Protein AF-A0A3N4IZ70-F1 (afdb_monomer)

Mean predicted aligned error: 10.13 Å

Solvent-accessible surface area (backbone atoms only — not comparable to full-atom values): 11017 Å² total; per-residue (Å²): 136,87,83,83,81,84,84,80,83,83,78,79,83,77,82,77,72,85,76,74,78,74,84,82,64,83,78,60,58,66,53,45,65,66,62,69,42,68,91,55,67,80,41,73,59,83,49,74,64,63,52,50,54,52,52,50,52,47,48,53,40,41,72,69,67,43,83,81,47,58,58,55,48,38,31,31,74,40,45,74,73,51,46,59,55,50,50,58,48,31,76,73,75,42,75,68,51,32,46,37,37,35,56,90,70,17,28,36,40,38,37,57,59,77,58,68,66,52,56,50,54,40,48,54,53,50,47,55,52,47,55,53,34,36,78,70,75,36,48,89,42,46,41,83,52,42,57,53,72,42,71,58,97,55,36,36,41,34,44,65,17,28,34,29,47,37,76,94,40,72,51,89,75,49,76,56,80,42,77,44,76,79,82,134

Foldseek 3Di:
DDDDDDDDDDDDDDDDDDDPPDDDDDPPVVCCVVPVQPLADEAEDDDPVVVVVVLVVLLVCVVVVVPSSFQKHKYFPQAPVNVVVNVVCCVVPNVQWWWKAFHVRSMIIIGHQNPDVQLCVQVVVVVVVLVVCVVVVCNVQKDKPAQDWADDPGMITTARTFIAGCPVQVDPRGDGPDGDHDGD

Organism: NCBI:txid1336337

Secondary structure (DSSP, 8-state):
-PPPPPP----PPPPPPPPPPP--SS--HHHHHHHTTTTPPEEE---HHHHHHHHHHHHHHHHTT-TTS-SEEEEES--HHHHHHHHHHHHHH-TT-EEEEETTTTEEEEE---HHHHHHHHHHHHHHHHHHHHHTT-TTTEEE-TT-EEE-SSEEEE-SEEEEETTT--STTSPPSEEE----

pLDDT: mean 83.28, std 17.58, range [37.69, 97.38]

Structure (mmCIF, N/CA/C/O backbone):
data_AF-A0A3N4IZ70-F1
#
_entry.id   AF-A0A3N4IZ70-F1
#
loop_
_atom_site.group_PDB
_atom_site.id
_atom_site.type_symbol
_atom_site.label_atom_id
_atom_site.label_alt_id
_atom_site.label_comp_id
_atom_site.label_asym_id
_atom_site.label_entity_id
_atom_site.label_seq_id
_atom_site.pdbx_PDB_ins_code
_atom_site.Cartn_x
_atom_site.Cartn_y
_atom_site.Cartn_z
_atom_site.occupancy
_atom_site.B_iso_or_equiv
_atom_site.auth_seq_id
_atom_site.auth_comp_id
_atom_site.auth_asym_id
_atom_site.auth_atom_id
_atom_site.pdbx_PDB_model_num
ATOM 1 N N . MET A 1 1 ? 42.528 -69.454 -5.966 1.00 42.56 1 MET A N 1
ATOM 2 C CA . MET A 1 1 ? 42.438 -68.055 -5.501 1.00 42.56 1 MET A CA 1
ATOM 3 C C . MET A 1 1 ? 40.968 -67.701 -5.404 1.00 42.56 1 MET A C 1
ATOM 5 O O . MET A 1 1 ? 40.277 -67.798 -6.408 1.00 42.56 1 MET A O 1
ATOM 9 N N . ALA A 1 2 ? 40.489 -67.458 -4.185 1.00 37.69 2 ALA A N 1
ATOM 10 C CA . ALA A 1 2 ? 39.080 -67.251 -3.867 1.00 37.69 2 ALA A CA 1
ATOM 11 C C . ALA A 1 2 ? 38.631 -65.828 -4.236 1.00 37.69 2 ALA A C 1
ATOM 13 O O . ALA A 1 2 ? 39.368 -64.873 -3.997 1.00 37.69 2 ALA A O 1
ATOM 14 N N . ALA A 1 3 ? 37.434 -65.703 -4.812 1.00 37.72 3 ALA A N 1
ATOM 15 C CA . ALA A 1 3 ? 36.777 -64.426 -5.061 1.00 37.72 3 ALA A CA 1
ATOM 16 C C . ALA A 1 3 ? 36.072 -63.957 -3.778 1.00 37.72 3 ALA A C 1
ATOM 18 O O . ALA A 1 3 ? 35.297 -64.707 -3.185 1.00 37.72 3 ALA A O 1
ATOM 19 N N . LEU A 1 4 ? 36.373 -62.732 -3.345 1.00 38.47 4 LEU A N 1
ATOM 20 C CA . LEU A 1 4 ? 35.722 -62.066 -2.218 1.00 38.47 4 LEU A CA 1
ATOM 21 C C . LEU A 1 4 ? 34.360 -61.514 -2.658 1.00 38.47 4 LEU A C 1
ATOM 23 O O . LEU A 1 4 ? 34.261 -60.807 -3.659 1.00 38.47 4 LEU A O 1
ATOM 27 N N . SER A 1 5 ? 33.327 -61.864 -1.893 1.00 40.06 5 SER A N 1
ATOM 28 C CA . SER A 1 5 ? 31.949 -61.391 -2.029 1.00 40.06 5 SER A CA 1
ATOM 29 C C . SER A 1 5 ? 31.822 -59.999 -1.402 1.00 40.06 5 SER A C 1
ATOM 31 O O . SER A 1 5 ? 32.308 -59.788 -0.294 1.00 40.06 5 SER A O 1
ATOM 33 N N . ALA A 1 6 ? 31.187 -59.052 -2.095 1.00 43.41 6 ALA A N 1
ATOM 34 C CA . ALA A 1 6 ? 30.910 -57.721 -1.561 1.00 43.41 6 ALA A CA 1
ATOM 35 C C . ALA A 1 6 ? 29.683 -57.769 -0.633 1.00 43.41 6 ALA A C 1
ATOM 37 O O . ALA A 1 6 ? 28.606 -58.190 -1.055 1.00 43.41 6 ALA A O 1
ATOM 38 N N . GLU A 1 7 ? 29.855 -57.354 0.623 1.00 44.62 7 GLU A N 1
ATOM 39 C CA . GLU A 1 7 ? 28.763 -57.120 1.570 1.00 44.62 7 GLU A CA 1
ATOM 40 C C . GLU A 1 7 ? 27.924 -55.914 1.131 1.00 44.62 7 GLU A C 1
ATOM 42 O O . GLU A 1 7 ? 28.440 -54.830 0.854 1.00 44.62 7 GLU A O 1
ATOM 47 N N . GLN A 1 8 ? 26.611 -56.113 1.085 1.00 40.75 8 GLN A N 1
ATOM 48 C CA . GLN A 1 8 ? 25.623 -55.082 0.812 1.00 40.75 8 GLN A CA 1
ATOM 49 C C . GLN A 1 8 ? 25.197 -54.474 2.155 1.00 40.75 8 GLN A C 1
ATOM 51 O O . GLN A 1 8 ? 24.534 -55.134 2.951 1.00 40.75 8 GLN A O 1
ATOM 56 N N . MET A 1 9 ? 25.627 -53.239 2.433 1.00 37.81 9 MET A N 1
ATOM 57 C CA . MET A 1 9 ? 25.189 -52.492 3.615 1.00 37.81 9 MET A CA 1
ATOM 58 C C . MET A 1 9 ? 23.720 -52.088 3.468 1.00 37.81 9 MET A C 1
ATOM 60 O O . MET A 1 9 ? 23.356 -51.340 2.560 1.00 37.81 9 MET A O 1
ATOM 64 N N . ASP A 1 10 ? 22.897 -52.589 4.383 1.00 40.19 10 ASP A N 1
ATOM 65 C CA . ASP A 1 10 ? 21.490 -52.242 4.544 1.00 40.19 10 ASP A CA 1
ATOM 66 C C . ASP A 1 10 ? 21.379 -50.873 5.237 1.00 40.19 10 ASP A C 1
ATOM 68 O O . ASP A 1 10 ? 21.713 -50.718 6.414 1.00 40.19 10 ASP A O 1
ATOM 72 N N . VAL A 1 11 ? 20.982 -49.844 4.485 1.00 41.97 11 VAL A N 1
ATOM 73 C CA . VAL A 1 11 ? 20.771 -48.489 5.009 1.00 41.97 11 VAL A CA 1
ATOM 74 C C . VAL A 1 11 ? 19.303 -48.364 5.400 1.00 41.97 11 VAL A C 1
ATOM 76 O O . VAL A 1 11 ? 18.432 -48.172 4.554 1.00 41.97 11 VAL A O 1
ATOM 79 N N . SER A 1 12 ? 19.031 -48.465 6.700 1.00 48.75 12 SER A N 1
ATOM 80 C CA . SER A 1 12 ? 17.703 -48.201 7.259 1.00 48.75 12 SER A CA 1
ATOM 81 C C . SER A 1 12 ? 17.284 -46.742 7.002 1.00 48.75 12 SER A C 1
ATOM 83 O O . SER A 1 12 ? 18.082 -45.835 7.252 1.00 48.75 12 SER A O 1
ATOM 85 N N . PRO A 1 13 ? 16.052 -46.472 6.531 1.00 40.50 13 PRO A N 1
ATOM 86 C CA . PRO A 1 13 ? 15.603 -45.111 6.272 1.00 40.50 13 PRO A CA 1
ATOM 87 C C . PRO A 1 13 ? 15.335 -44.356 7.582 1.00 40.50 13 PRO A C 1
ATOM 89 O O . PRO A 1 13 ? 14.563 -44.791 8.435 1.00 40.50 13 PRO A O 1
ATOM 92 N N . THR A 1 14 ? 15.974 -43.195 7.714 1.00 49.84 14 THR A N 1
ATOM 93 C CA . THR A 1 14 ? 15.735 -42.200 8.766 1.00 49.84 14 THR A CA 1
ATOM 94 C C . THR A 1 14 ? 14.255 -41.783 8.790 1.00 49.84 14 THR A C 1
ATOM 96 O O . THR A 1 14 ? 13.703 -41.505 7.722 1.00 49.84 14 THR A O 1
ATOM 99 N N . PRO A 1 15 ? 13.599 -41.677 9.964 1.00 38.00 15 PRO A N 1
ATOM 100 C CA . PRO A 1 15 ? 12.221 -41.203 10.047 1.00 38.00 15 PRO A CA 1
ATOM 101 C C . PRO A 1 15 ? 12.114 -39.773 9.513 1.00 38.00 15 PRO A C 1
ATOM 103 O O . PRO A 1 15 ? 12.812 -38.872 9.982 1.00 38.00 15 PRO A O 1
ATOM 106 N N . CYS A 1 16 ? 11.244 -39.573 8.523 1.00 38.88 16 CYS A N 1
ATOM 107 C CA . CYS A 1 16 ? 10.908 -38.250 8.014 1.00 38.88 16 CYS A CA 1
ATOM 108 C C . CYS A 1 16 ? 10.282 -37.424 9.149 1.00 38.88 16 CYS A C 1
ATOM 110 O O . CYS A 1 16 ? 9.395 -37.903 9.857 1.00 38.88 16 CYS A O 1
ATOM 112 N N . ALA A 1 17 ? 10.773 -36.199 9.337 1.00 51.19 17 ALA A N 1
ATOM 113 C CA . ALA A 1 17 ? 10.182 -35.219 10.243 1.00 51.19 17 ALA A CA 1
ATOM 114 C C . ALA A 1 17 ? 8.687 -35.011 9.911 1.00 51.19 17 ALA A C 1
ATOM 116 O O . ALA A 1 17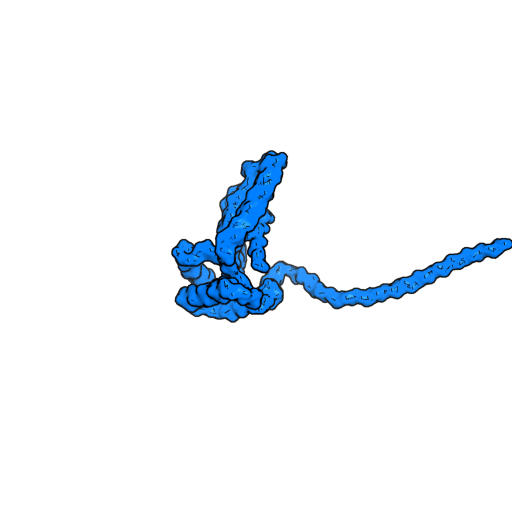 ? 8.299 -35.216 8.759 1.00 51.19 17 ALA A O 1
ATOM 117 N N . PRO A 1 18 ? 7.842 -34.610 10.881 1.00 44.34 18 PRO A N 1
ATOM 118 C CA . PRO A 1 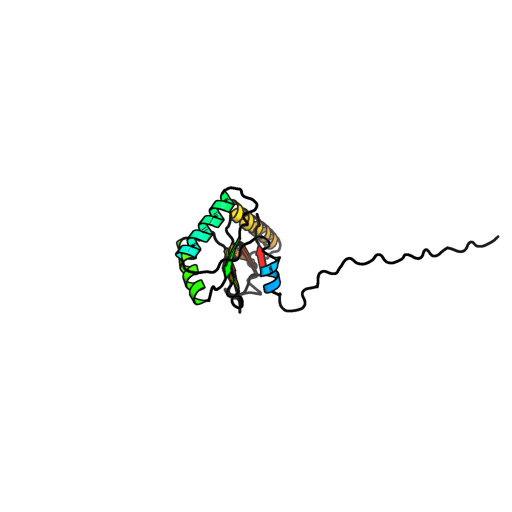18 ? 6.420 -34.416 10.631 1.00 44.34 18 PRO A CA 1
ATOM 119 C C . PRO A 1 18 ? 6.221 -33.391 9.513 1.00 44.34 18 PRO A C 1
ATOM 121 O O . PRO A 1 18 ? 6.643 -32.238 9.624 1.00 44.34 18 PRO A O 1
ATOM 124 N N . GLU A 1 19 ? 5.596 -33.843 8.427 1.00 51.34 19 GLU A N 1
ATOM 125 C CA . GLU A 1 19 ? 5.217 -33.002 7.302 1.00 51.34 19 GLU A CA 1
ATOM 126 C C . GLU A 1 19 ? 4.298 -31.895 7.815 1.00 51.34 19 GLU A C 1
ATOM 128 O O . GLU A 1 19 ? 3.202 -32.139 8.324 1.00 51.34 19 GLU A O 1
ATOM 133 N N . THR A 1 20 ? 4.757 -30.652 7.694 1.00 51.22 20 THR A N 1
ATOM 134 C CA . THR A 1 20 ? 3.868 -29.500 7.792 1.00 51.22 20 THR A CA 1
ATOM 135 C C . THR A 1 20 ? 2.812 -29.681 6.701 1.00 51.22 20 THR A C 1
ATOM 137 O O . THR A 1 20 ? 3.201 -29.869 5.544 1.00 51.22 20 THR A O 1
ATOM 140 N N . PRO A 1 21 ? 1.505 -29.691 7.021 1.00 49.94 21 PRO A N 1
ATOM 141 C CA . PRO A 1 21 ? 0.486 -29.992 6.031 1.00 49.94 21 PRO A CA 1
ATOM 142 C C . PRO A 1 21 ? 0.595 -28.997 4.877 1.00 49.94 21 PRO A C 1
ATOM 144 O O . PRO A 1 21 ? 0.457 -27.786 5.057 1.00 49.94 21 PRO A O 1
ATOM 147 N N . LEU A 1 22 ? 0.891 -29.526 3.690 1.00 48.53 22 LEU A N 1
ATOM 148 C CA . LEU A 1 22 ? 0.898 -28.768 2.449 1.00 48.53 22 LEU A CA 1
ATOM 149 C C . LEU A 1 22 ? -0.489 -28.131 2.278 1.00 48.53 22 LEU A C 1
ATOM 151 O O . LEU A 1 22 ? -1.478 -28.868 2.261 1.00 48.53 22 LEU A O 1
ATOM 155 N N . PRO A 1 23 ? -0.595 -26.795 2.158 1.00 45.34 23 PRO A N 1
ATOM 156 C CA . PRO A 1 23 ? -1.884 -26.130 2.041 1.00 45.34 23 PRO A CA 1
ATOM 157 C C . PRO A 1 23 ? -2.587 -26.603 0.764 1.00 45.34 23 PRO A C 1
ATOM 159 O O . PRO A 1 23 ? -2.199 -26.264 -0.355 1.00 45.34 23 PRO A O 1
ATOM 162 N N . SER A 1 24 ? -3.612 -27.433 0.941 1.00 47.16 24 SER A N 1
ATOM 163 C CA . SER A 1 24 ? -4.428 -27.988 -0.130 1.00 47.16 24 SER A CA 1
ATOM 164 C C . SER A 1 24 ? -5.644 -27.091 -0.370 1.00 47.16 24 SER A C 1
ATOM 166 O O . SER A 1 24 ? -6.545 -27.041 0.463 1.00 47.16 24 SER A O 1
ATOM 168 N N . GLY A 1 25 ? -5.700 -26.412 -1.517 1.00 45.28 25 GLY A N 1
ATOM 169 C CA . GLY A 1 25 ? -6.861 -25.608 -1.929 1.00 45.28 25 GLY A CA 1
ATOM 170 C C . GLY A 1 25 ? -6.645 -24.094 -1.836 1.00 45.28 25 GLY A C 1
ATOM 171 O O . GLY A 1 25 ? -5.582 -23.660 -1.398 1.00 45.28 25 GLY A O 1
ATOM 172 N N . PRO A 1 26 ? -7.592 -23.282 -2.351 1.00 48.84 26 PRO A N 1
ATOM 173 C CA . PRO A 1 26 ? -7.382 -21.870 -2.672 1.00 48.84 26 PRO A CA 1
ATOM 174 C C . PRO A 1 26 ? -6.824 -21.142 -1.455 1.00 48.84 26 PRO A C 1
ATOM 176 O O . PRO A 1 26 ? -7.508 -21.108 -0.444 1.00 48.84 26 PRO A O 1
ATOM 179 N N . ARG A 1 27 ? -5.579 -20.640 -1.578 1.00 59.47 27 ARG A N 1
ATOM 180 C CA . ARG A 1 27 ? -4.813 -19.857 -0.586 1.00 59.47 27 ARG A CA 1
ATOM 181 C C . ARG A 1 27 ? -5.597 -19.669 0.710 1.00 59.47 27 ARG A C 1
ATOM 183 O O . ARG A 1 27 ? -6.377 -18.727 0.783 1.00 59.47 27 ARG A O 1
ATOM 190 N N . ASP A 1 28 ? -5.418 -20.572 1.671 1.00 70.31 28 ASP A N 1
ATOM 191 C CA . ASP A 1 28 ? -6.118 -20.508 2.952 1.00 70.31 28 ASP A CA 1
ATOM 192 C C . ASP A 1 28 ? -5.765 -19.182 3.646 1.00 70.31 28 ASP A C 1
ATOM 194 O O . ASP A 1 28 ? -4.719 -19.034 4.280 1.00 70.31 28 ASP A O 1
ATOM 198 N N . MET A 1 29 ? -6.601 -18.164 3.438 1.00 75.25 29 MET A N 1
ATOM 199 C CA . MET A 1 29 ? -6.359 -16.829 3.969 1.00 75.25 29 MET A CA 1
ATOM 200 C C . MET A 1 29 ? -6.490 -16.825 5.483 1.00 75.25 29 MET A C 1
ATOM 202 O O . MET A 1 29 ? -5.777 -16.077 6.152 1.00 75.25 29 MET A O 1
ATOM 206 N N . HIS A 1 30 ? -7.296 -17.736 6.023 1.00 71.38 30 HIS A N 1
ATOM 207 C CA . HIS A 1 30 ? -7.396 -17.961 7.449 1.00 71.38 30 HIS A CA 1
ATOM 208 C C . HIS A 1 30 ? -6.056 -18.438 8.027 1.00 71.38 30 HIS A C 1
ATOM 210 O O . HIS A 1 30 ? -5.643 -17.938 9.074 1.00 71.38 30 HIS A O 1
ATOM 216 N N . TYR A 1 31 ? -5.314 -19.310 7.332 1.00 77.06 31 TYR A N 1
ATOM 217 C CA . TYR A 1 31 ? -3.949 -19.682 7.733 1.00 77.06 31 TYR A CA 1
ATOM 218 C C . TYR A 1 31 ? -3.010 -18.468 7.795 1.00 77.06 31 TYR A C 1
ATOM 220 O O . TYR A 1 31 ? -2.338 -18.258 8.802 1.00 77.06 31 TYR A O 1
ATOM 228 N N . PHE A 1 32 ? -2.986 -17.620 6.763 1.00 74.88 32 PHE A N 1
ATOM 229 C CA . PHE A 1 32 ? -2.122 -16.429 6.757 1.00 74.88 32 PHE A CA 1
ATOM 230 C C . PHE A 1 32 ? -2.497 -15.412 7.835 1.00 74.88 32 PHE A C 1
ATOM 232 O O . PHE A 1 32 ? -1.614 -14.792 8.421 1.00 74.88 32 PHE A O 1
ATOM 239 N N . LEU A 1 33 ? -3.787 -15.244 8.109 1.00 79.69 33 LEU A N 1
ATOM 240 C CA . LEU A 1 33 ? -4.259 -14.363 9.170 1.00 79.69 33 LEU A CA 1
ATOM 241 C C . LEU A 1 33 ? -3.904 -14.908 10.562 1.00 79.69 33 LEU A C 1
ATOM 243 O O . LEU A 1 33 ? -3.532 -14.137 11.444 1.00 79.69 33 LEU A O 1
ATOM 247 N N . SER A 1 34 ? -3.963 -16.224 10.757 1.00 72.94 34 SER A N 1
ATOM 248 C CA . SER A 1 34 ? -3.679 -16.855 12.053 1.00 72.94 34 SER A CA 1
ATOM 249 C C . SER A 1 34 ? -2.188 -17.078 12.330 1.00 72.94 34 SER A C 1
ATOM 251 O O . SER A 1 34 ? -1.769 -16.920 13.471 1.00 72.94 34 SER A O 1
ATOM 253 N N . HIS A 1 35 ? -1.387 -17.407 11.313 1.00 71.50 35 HIS A N 1
ATOM 254 C CA . HIS A 1 35 ? 0.022 -17.798 11.472 1.00 71.50 35 HIS A CA 1
ATOM 255 C C . HIS A 1 35 ? 1.005 -16.851 10.766 1.00 71.50 35 HIS A C 1
ATOM 257 O O . HIS A 1 35 ? 2.167 -16.770 11.142 1.00 71.50 35 HIS A O 1
ATOM 263 N N . GLY A 1 36 ? 0.569 -16.117 9.737 1.00 72.12 36 GLY A N 1
ATOM 264 C CA . GLY A 1 36 ? 1.433 -15.210 8.965 1.00 72.12 36 GLY A CA 1
ATOM 265 C C . GLY A 1 36 ? 1.639 -13.830 9.599 1.00 72.12 36 GLY A C 1
ATOM 266 O O . GLY A 1 36 ? 2.461 -13.056 9.114 1.00 72.12 36 GLY A O 1
ATOM 267 N N . LEU A 1 37 ? 0.894 -13.521 10.662 1.00 76.06 37 LEU A N 1
ATOM 268 C CA . LEU A 1 37 ? 0.968 -12.280 11.441 1.00 76.06 37 LEU A CA 1
ATOM 269 C C . LEU A 1 37 ? 1.158 -12.598 12.933 1.00 76.06 37 LEU A C 1
ATOM 271 O O . LEU A 1 37 ? 0.523 -11.994 13.797 1.00 76.06 37 LEU A O 1
ATOM 275 N N . GLU A 1 38 ? 1.991 -13.596 13.231 1.00 68.44 38 GLU A N 1
ATOM 276 C CA . GLU A 1 38 ? 2.261 -14.028 14.601 1.00 68.44 38 GLU A CA 1
ATOM 277 C C . GLU A 1 38 ? 2.748 -12.851 15.466 1.00 68.44 38 GLU A C 1
ATOM 279 O O . GLU A 1 38 ? 3.578 -12.044 15.047 1.00 68.44 38 GLU A O 1
ATOM 284 N N . GLY A 1 39 ? 2.167 -12.709 16.659 1.00 72.75 39 GLY A N 1
ATOM 285 C CA . GLY A 1 39 ? 2.439 -11.591 17.569 1.00 72.75 39 GLY A CA 1
ATOM 286 C C . GLY A 1 39 ? 1.664 -10.297 17.281 1.00 72.75 39 GLY A C 1
ATOM 287 O O . GLY A 1 39 ? 1.688 -9.394 18.116 1.00 72.75 39 GLY A O 1
ATOM 288 N N . VAL A 1 40 ? 0.926 -10.194 16.168 1.00 79.94 40 VAL A N 1
ATOM 289 C CA . VAL A 1 40 ? 0.111 -9.006 15.863 1.00 79.94 40 VAL A CA 1
ATOM 290 C C . VAL A 1 40 ? -1.310 -9.172 16.404 1.00 79.94 40 VAL A C 1
ATOM 292 O O . VAL A 1 40 ? -2.054 -10.073 16.016 1.00 79.94 40 VAL A O 1
ATOM 295 N N . GLY A 1 41 ? -1.713 -8.272 17.302 1.00 82.62 41 GLY A N 1
ATOM 296 C CA . GLY A 1 41 ? -3.059 -8.264 17.870 1.00 82.62 41 GLY A CA 1
ATOM 297 C C . GLY A 1 41 ? -4.141 -7.900 16.846 1.00 82.62 41 GLY A C 1
ATOM 298 O O . GLY A 1 41 ? -4.001 -6.948 16.078 1.00 82.62 41 GLY A O 1
ATOM 299 N N . TYR A 1 42 ? -5.262 -8.625 16.882 1.00 89.25 42 TYR A N 1
ATOM 300 C CA . TYR A 1 42 ? -6.464 -8.293 16.115 1.00 89.25 42 TYR A CA 1
ATOM 301 C C . TYR A 1 42 ? -7.353 -7.349 16.912 1.00 89.25 42 TYR A C 1
ATOM 303 O O . TYR A 1 42 ? -7.860 -7.698 17.980 1.00 89.25 42 TYR A O 1
ATOM 311 N N . GLN A 1 43 ? -7.622 -6.175 16.355 1.00 93.00 43 GLN A N 1
ATOM 312 C CA . GLN A 1 43 ? -8.516 -5.194 16.960 1.00 93.00 43 GLN A CA 1
ATOM 313 C C . GLN A 1 43 ? -9.794 -5.031 16.141 1.00 93.00 43 GLN A C 1
ATOM 315 O O . GLN A 1 43 ? -9.803 -5.124 14.918 1.00 93.00 43 GLN A O 1
ATOM 320 N N . LYS A 1 44 ? -10.925 -4.812 16.811 1.00 94.88 44 LYS A N 1
ATOM 321 C CA . LYS A 1 44 ? -12.200 -4.566 16.124 1.00 94.88 44 LYS A CA 1
ATOM 322 C C . LYS A 1 44 ? -12.262 -3.112 15.680 1.00 94.88 44 LYS A C 1
ATOM 324 O O . LYS A 1 44 ? -12.108 -2.218 16.515 1.00 94.88 44 LYS A O 1
ATOM 329 N N . TYR A 1 45 ? -12.559 -2.863 14.407 1.00 96.06 45 TYR A N 1
ATOM 330 C CA . TYR A 1 45 ? -12.856 -1.508 13.951 1.00 96.06 45 TYR A CA 1
ATOM 331 C C . TYR A 1 45 ? -14.159 -1.009 14.591 1.00 96.06 45 TYR A C 1
ATOM 333 O O . TYR A 1 45 ? -15.221 -1.616 14.417 1.00 96.06 45 TYR A O 1
ATOM 341 N N . ARG A 1 46 ? -14.083 0.115 15.312 1.00 94.50 46 ARG A N 1
ATOM 342 C CA . ARG A 1 46 ? -15.246 0.773 15.930 1.00 94.50 46 ARG A CA 1
ATOM 343 C C . ARG A 1 46 ? -15.638 2.016 15.146 1.00 94.50 46 ARG A C 1
ATOM 345 O O . ARG A 1 46 ? -16.732 2.084 14.593 1.00 94.50 46 ARG A O 1
ATOM 352 N N . ASP A 1 47 ? -14.717 2.966 15.065 1.00 94.69 47 ASP A N 1
ATOM 353 C CA . ASP A 1 47 ? -14.909 4.243 14.397 1.00 94.69 47 ASP A CA 1
ATOM 354 C C . ASP A 1 47 ? -13.576 4.811 13.893 1.00 94.69 47 ASP A C 1
ATOM 356 O O . ASP A 1 47 ? -12.493 4.266 14.106 1.00 94.69 47 ASP A O 1
ATOM 360 N N . THR A 1 48 ? -13.661 5.938 13.201 1.00 93.44 48 THR A N 1
ATOM 361 C CA . THR A 1 48 ? -12.519 6.601 12.575 1.00 93.44 48 THR A CA 1
ATOM 362 C C . THR A 1 48 ? -11.520 7.168 13.580 1.00 93.44 48 THR A C 1
ATOM 364 O O . THR A 1 48 ? -10.324 7.222 13.288 1.00 93.44 48 THR A O 1
ATOM 367 N N . ARG A 1 49 ? -11.990 7.578 14.765 1.00 93.56 49 ARG A N 1
ATOM 368 C CA . ARG A 1 49 ? -11.141 8.121 15.830 1.00 93.56 49 ARG A CA 1
ATOM 369 C C . ARG A 1 49 ? -10.296 7.007 16.435 1.00 93.56 49 ARG A C 1
ATOM 371 O O . ARG A 1 49 ? -9.079 7.117 16.433 1.00 93.56 49 ARG A O 1
ATOM 378 N N . SER A 1 50 ? -10.936 5.926 16.872 1.00 93.88 50 SER A N 1
ATOM 379 C CA . SER A 1 50 ? -10.269 4.736 17.409 1.00 93.88 50 SER A CA 1
ATOM 380 C C . SER A 1 50 ? -9.320 4.098 16.398 1.00 93.88 50 SER A C 1
ATOM 382 O O . SER A 1 50 ? -8.214 3.725 16.771 1.00 93.88 50 SER A O 1
ATOM 384 N N . PHE A 1 51 ? -9.702 4.044 15.118 1.00 94.88 51 PHE A N 1
ATOM 385 C CA . PHE A 1 51 ? -8.804 3.613 14.048 1.00 94.88 51 PHE A CA 1
ATOM 386 C C . PHE A 1 51 ? -7.535 4.471 13.990 1.00 94.88 51 PHE A C 1
ATOM 388 O O . PHE A 1 51 ? -6.434 3.933 14.017 1.00 94.88 51 PHE A O 1
ATOM 395 N N . THR A 1 52 ? -7.687 5.797 13.946 1.00 93.88 52 THR A N 1
ATOM 396 C CA . THR A 1 52 ? -6.548 6.721 13.833 1.00 93.88 52 THR A CA 1
ATOM 397 C C . THR A 1 52 ? -5.637 6.624 15.054 1.00 93.88 52 THR A C 1
ATOM 399 O O . THR A 1 52 ? -4.438 6.436 14.891 1.00 93.88 52 THR A O 1
ATOM 402 N N . SER A 1 53 ? -6.206 6.643 16.263 1.00 93.31 53 SER A N 1
ATOM 403 C CA . SER A 1 53 ? -5.431 6.529 17.503 1.00 93.31 53 SER A CA 1
ATOM 404 C C . SER A 1 53 ? -4.683 5.202 17.617 1.00 93.31 53 SER A C 1
ATOM 406 O O . SER A 1 53 ? -3.569 5.177 18.123 1.00 93.31 53 SER A O 1
ATOM 408 N N . ALA A 1 54 ? -5.259 4.098 17.132 1.00 93.50 54 ALA A N 1
ATOM 409 C CA . ALA A 1 54 ? -4.570 2.812 17.158 1.00 93.50 54 ALA A CA 1
ATOM 410 C C . ALA A 1 54 ? -3.410 2.751 16.151 1.00 93.50 54 ALA A C 1
ATOM 412 O O . ALA A 1 54 ? -2.372 2.173 16.451 1.00 93.50 54 ALA A O 1
ATOM 413 N N . ILE A 1 55 ? -3.560 3.377 14.978 1.00 93.06 55 ILE A N 1
ATOM 414 C CA . ILE A 1 55 ? -2.454 3.531 14.024 1.00 93.06 55 ILE A CA 1
ATOM 415 C C . ILE A 1 55 ? -1.338 4.401 14.607 1.00 93.06 55 ILE A C 1
ATOM 417 O O . ILE A 1 55 ? -0.175 4.035 14.482 1.00 93.06 55 ILE A O 1
ATOM 421 N N . GLU A 1 56 ? -1.681 5.531 15.226 1.00 91.88 56 GLU A N 1
ATOM 422 C CA . GLU A 1 56 ? -0.712 6.432 15.864 1.00 91.88 56 GLU A CA 1
ATOM 423 C C . GLU A 1 56 ? 0.039 5.712 16.988 1.00 91.88 56 GLU A C 1
ATOM 425 O O . GLU A 1 56 ? 1.262 5.705 16.980 1.00 91.88 56 GLU A O 1
ATOM 430 N N . SER A 1 57 ? -0.671 4.993 17.863 1.00 91.12 57 SER A N 1
ATOM 431 C CA . SER A 1 57 ? -0.053 4.191 18.927 1.00 91.12 57 SER A CA 1
ATOM 432 C C . SER A 1 57 ? 0.904 3.131 18.376 1.00 91.12 57 SER A C 1
ATOM 434 O O . SER A 1 57 ? 2.023 3.005 18.864 1.00 91.12 57 SER A O 1
ATOM 436 N N . GLN A 1 58 ? 0.496 2.387 17.341 1.00 90.56 58 GLN A N 1
ATOM 437 C CA . GLN A 1 58 ? 1.357 1.376 16.721 1.00 90.56 58 GLN A CA 1
ATOM 438 C C . GLN A 1 58 ? 2.587 2.016 16.060 1.00 90.56 58 GLN A C 1
ATOM 440 O O . GLN A 1 58 ? 3.680 1.457 16.108 1.00 90.56 58 GLN A O 1
ATOM 445 N N . ALA A 1 59 ? 2.421 3.185 15.437 1.00 88.69 59 ALA A N 1
ATOM 446 C CA . ALA A 1 59 ? 3.521 3.924 14.835 1.00 88.69 59 ALA A CA 1
ATOM 447 C C . ALA A 1 59 ? 4.499 4.435 15.903 1.00 88.69 59 ALA A C 1
ATOM 449 O O . ALA A 1 59 ? 5.702 4.246 15.753 1.00 88.69 59 ALA A O 1
ATOM 450 N N . ASP A 1 60 ? 4.001 5.018 16.993 1.00 89.56 60 ASP A N 1
ATOM 451 C CA . ASP A 1 60 ? 4.820 5.509 18.104 1.00 89.56 60 ASP A CA 1
ATOM 452 C C . ASP A 1 60 ? 5.632 4.375 18.743 1.00 89.56 60 ASP A C 1
ATOM 454 O O . ASP A 1 60 ? 6.835 4.520 18.971 1.00 89.56 60 ASP A O 1
ATOM 458 N N . GLU A 1 61 ? 5.012 3.212 18.961 1.00 88.50 61 GLU A N 1
ATOM 459 C CA . GLU A 1 61 ? 5.714 2.021 19.437 1.00 88.50 61 GLU A CA 1
ATOM 460 C C . GLU A 1 61 ? 6.808 1.569 18.462 1.00 88.50 61 GLU A C 1
ATOM 462 O O . GLU A 1 61 ? 7.945 1.335 18.882 1.00 88.50 61 GLU A O 1
ATOM 467 N N . LEU A 1 62 ? 6.500 1.511 17.163 1.00 85.75 62 LEU A N 1
ATOM 468 C CA . LEU A 1 62 ? 7.463 1.152 16.122 1.00 85.75 62 LEU A CA 1
ATOM 469 C C . LEU A 1 62 ? 8.666 2.109 16.108 1.00 85.75 62 LEU A C 1
ATOM 471 O O . LEU A 1 62 ? 9.815 1.678 16.012 1.00 85.75 62 LEU A O 1
ATOM 475 N N . PHE A 1 63 ? 8.414 3.414 16.238 1.00 84.25 63 PHE A N 1
ATOM 476 C CA . PHE A 1 63 ? 9.452 4.448 16.238 1.00 84.25 63 PHE A CA 1
ATOM 477 C C . PHE A 1 63 ? 10.223 4.546 17.559 1.00 84.25 63 PHE A C 1
ATOM 479 O O . PHE A 1 63 ? 11.343 5.057 17.567 1.00 84.25 63 PHE A O 1
ATOM 486 N N . SER A 1 64 ? 9.681 4.015 18.657 1.00 85.69 64 SER A N 1
ATOM 487 C CA . SER A 1 64 ? 10.383 3.924 19.944 1.00 85.69 64 SER A CA 1
ATOM 488 C C . SER A 1 64 ? 11.514 2.885 19.961 1.00 85.69 64 SER A C 1
ATOM 490 O O . SER A 1 64 ? 12.265 2.807 20.933 1.00 85.69 64 SER A O 1
ATOM 492 N N . GLY A 1 65 ? 11.666 2.097 18.888 1.00 75.12 65 GLY A N 1
ATOM 493 C CA . GLY A 1 65 ? 12.681 1.046 18.788 1.00 75.12 65 GLY A CA 1
ATOM 494 C C . GLY A 1 65 ? 12.288 -0.253 19.492 1.00 75.12 65 GLY A C 1
ATOM 495 O O . GLY A 1 65 ? 13.129 -1.137 19.663 1.00 75.12 65 GLY A O 1
ATOM 496 N N . ASN A 1 66 ? 11.021 -0.393 19.897 1.00 73.94 66 ASN A N 1
ATOM 497 C CA . ASN A 1 66 ? 10.499 -1.645 20.420 1.00 73.94 66 ASN A CA 1
ATOM 498 C C . ASN A 1 66 ? 10.356 -2.663 19.280 1.00 73.94 66 ASN A C 1
ATOM 500 O O . ASN A 1 66 ? 9.350 -2.690 18.578 1.00 73.94 66 ASN A O 1
ATOM 504 N N . LEU A 1 67 ? 11.361 -3.524 19.115 1.00 63.91 67 LEU A N 1
ATOM 505 C CA . LEU A 1 67 ? 11.391 -4.562 18.075 1.00 63.91 67 LEU A CA 1
ATOM 506 C C . LEU A 1 67 ? 10.258 -5.598 18.203 1.00 63.91 67 LEU A C 1
ATOM 508 O O . LEU A 1 67 ? 9.995 -6.322 17.248 1.00 63.91 67 LEU A O 1
ATOM 512 N N . ASN A 1 68 ? 9.582 -5.669 19.357 1.00 68.12 68 ASN A N 1
ATOM 513 C CA . ASN A 1 68 ? 8.409 -6.528 19.535 1.00 68.12 68 ASN A CA 1
ATOM 514 C C . ASN A 1 68 ? 7.140 -5.922 18.915 1.00 68.12 68 ASN A C 1
ATOM 516 O O . ASN A 1 68 ? 6.177 -6.644 18.661 1.00 68.12 68 ASN A O 1
ATOM 520 N N . SER A 1 69 ? 7.122 -4.610 18.670 1.00 71.56 69 SER A N 1
ATOM 521 C CA . SER A 1 69 ? 6.001 -3.927 18.030 1.00 71.56 69 SER A CA 1
ATOM 522 C C . SER A 1 69 ? 6.175 -4.021 16.516 1.00 71.56 69 SER A C 1
ATOM 524 O O . SER A 1 69 ? 6.966 -3.305 15.907 1.00 71.56 69 SER A O 1
ATOM 526 N N . GLY A 1 70 ? 5.456 -4.957 15.894 1.00 81.31 70 GLY A N 1
ATOM 527 C CA . GLY A 1 70 ? 5.516 -5.167 14.448 1.00 81.31 70 GLY A CA 1
ATOM 528 C C . GLY A 1 70 ? 5.040 -3.953 13.638 1.00 81.31 70 GLY A C 1
ATOM 529 O O . GLY A 1 70 ? 4.302 -3.095 14.112 1.00 81.31 70 GLY A O 1
ATOM 530 N N . GLN A 1 71 ? 5.397 -3.904 12.354 1.00 88.44 71 GLN A N 1
ATOM 531 C CA . GLN A 1 71 ? 4.966 -2.837 11.431 1.00 88.44 71 GLN A CA 1
ATOM 532 C C . GLN A 1 71 ? 3.486 -2.917 11.006 1.00 88.44 71 GLN A C 1
ATOM 534 O O . GLN A 1 71 ? 3.063 -2.192 10.106 1.00 88.44 71 GLN A O 1
ATOM 539 N N . TYR A 1 72 ? 2.708 -3.839 11.572 1.00 91.75 72 TYR A N 1
ATOM 540 C CA . TYR A 1 72 ? 1.359 -4.153 11.114 1.00 91.75 72 TYR A CA 1
ATOM 541 C C . TYR A 1 72 ? 0.329 -3.886 12.205 1.00 91.75 72 TYR A C 1
ATOM 543 O O . TYR A 1 72 ? 0.523 -4.263 13.354 1.00 91.75 72 TYR A O 1
ATOM 551 N N . ALA A 1 73 ? -0.800 -3.305 11.812 1.00 93.06 73 ALA A N 1
ATOM 552 C CA . ALA A 1 73 ? -2.016 -3.241 12.611 1.00 93.06 73 ALA A CA 1
ATOM 553 C C . ALA A 1 73 ? -3.143 -3.959 11.861 1.00 93.06 73 ALA A C 1
ATOM 555 O O . ALA A 1 73 ? -3.344 -3.719 10.666 1.00 93.06 73 ALA A O 1
ATOM 556 N N . VAL A 1 74 ? -3.887 -4.832 12.545 1.00 94.50 74 VAL A N 1
ATOM 557 C CA . VAL A 1 74 ? -4.930 -5.659 11.917 1.00 94.50 74 VAL A CA 1
ATOM 558 C C . VAL A 1 74 ? -6.294 -5.335 12.500 1.00 94.50 74 VAL A C 1
ATOM 560 O O . VAL A 1 74 ? -6.511 -5.414 13.709 1.00 94.50 74 VAL A O 1
ATOM 563 N N . PHE A 1 75 ? -7.232 -4.987 11.626 1.00 96.06 75 PHE A N 1
ATOM 564 C CA . PHE A 1 75 ? -8.588 -4.608 11.991 1.00 96.06 75 PHE A CA 1
ATOM 565 C C . PHE A 1 75 ? -9.601 -5.614 11.454 1.00 96.06 75 PHE A C 1
ATOM 567 O O . PHE A 1 75 ? -9.649 -5.852 10.252 1.00 96.06 75 PHE A O 1
ATOM 574 N N . SER A 1 76 ? -10.455 -6.141 12.328 1.00 95.19 76 SER A N 1
ATOM 575 C CA . SER A 1 76 ? -11.607 -6.978 11.965 1.00 95.19 76 SER A CA 1
ATOM 576 C C . SER A 1 76 ? -12.910 -6.172 11.919 1.00 95.19 76 SER A C 1
ATOM 578 O O . SER A 1 76 ? -12.991 -5.060 12.462 1.00 95.19 76 SER A O 1
ATOM 580 N N . LEU A 1 77 ? -13.952 -6.756 11.314 1.00 95.56 77 LEU A N 1
ATOM 581 C CA . LEU A 1 77 ? -15.286 -6.158 11.138 1.00 95.56 77 LEU A CA 1
ATOM 582 C C . LEU A 1 77 ? -15.260 -4.874 10.295 1.00 95.56 77 LEU A C 1
ATOM 584 O O . LEU A 1 77 ? -16.015 -3.919 10.543 1.00 95.56 77 LEU A O 1
ATOM 588 N N . VAL A 1 78 ? -14.365 -4.829 9.312 1.00 96.81 78 VAL A N 1
ATOM 589 C CA . VAL A 1 78 ? -14.254 -3.760 8.323 1.00 96.81 78 VAL A CA 1
ATOM 590 C C . VAL A 1 78 ? -15.076 -4.155 7.100 1.00 96.81 78 VAL A C 1
ATOM 592 O O . VAL A 1 78 ? -14.602 -4.811 6.183 1.00 96.81 78 VAL A O 1
ATOM 595 N N . THR A 1 79 ? -16.337 -3.737 7.070 1.00 95.75 79 THR A N 1
ATOM 596 C CA . THR A 1 79 ? -17.185 -3.878 5.878 1.00 95.75 79 THR A CA 1
ATOM 597 C C . THR A 1 79 ? -16.708 -2.949 4.756 1.00 95.75 79 THR A C 1
ATOM 599 O O . THR A 1 79 ? -16.031 -1.948 5.013 1.00 95.75 79 THR A O 1
ATOM 602 N N . GLN A 1 80 ? -17.139 -3.188 3.515 1.00 93.75 80 GLN A N 1
ATOM 603 C CA . GLN A 1 80 ? -16.807 -2.324 2.373 1.00 93.75 80 GLN A CA 1
ATOM 604 C C . GLN A 1 80 ? -17.181 -0.843 2.606 1.00 93.75 80 GLN A C 1
ATOM 606 O O . GLN A 1 80 ? -16.452 0.072 2.219 1.00 93.75 80 GLN A O 1
ATOM 611 N N . THR A 1 81 ? -18.304 -0.582 3.285 1.00 95.19 81 THR A N 1
ATOM 612 C CA . THR A 1 81 ? -18.740 0.779 3.642 1.00 95.19 81 THR A CA 1
ATOM 613 C C . THR A 1 81 ? -17.794 1.438 4.648 1.00 95.19 81 THR A C 1
ATOM 615 O O . THR A 1 81 ? -17.475 2.626 4.531 1.00 95.19 81 THR A O 1
ATOM 618 N N . LYS A 1 82 ? -17.312 0.670 5.633 1.00 96.75 82 LYS A N 1
ATOM 619 C CA . LYS A 1 82 ? -16.303 1.139 6.590 1.00 96.75 82 LYS A CA 1
ATOM 620 C C . LYS A 1 82 ? -14.975 1.394 5.883 1.00 96.75 82 LYS A C 1
ATOM 622 O O . LYS A 1 82 ? -14.404 2.462 6.082 1.00 96.75 82 LYS A O 1
ATOM 627 N N . LEU A 1 83 ? -14.544 0.502 4.990 1.00 95.75 83 LEU A N 1
ATOM 628 C CA . LEU A 1 83 ? -13.332 0.684 4.190 1.00 95.75 83 LEU A CA 1
ATOM 629 C C . LEU A 1 83 ? -13.365 1.991 3.390 1.00 95.75 83 LEU A C 1
ATOM 631 O O . LEU A 1 83 ? -12.418 2.766 3.459 1.00 95.75 83 LEU A O 1
ATOM 635 N N . ALA A 1 84 ? -14.482 2.306 2.726 1.00 94.12 84 ALA A N 1
ATOM 636 C CA . ALA A 1 84 ? -14.635 3.570 2.000 1.00 94.12 84 ALA A CA 1
ATOM 637 C C . ALA A 1 84 ? -14.492 4.809 2.909 1.00 94.12 84 ALA A C 1
ATOM 639 O O . ALA A 1 84 ? -14.034 5.867 2.471 1.00 94.12 84 ALA A O 1
ATOM 640 N N . THR A 1 85 ? -14.873 4.691 4.183 1.00 94.62 85 THR A N 1
ATOM 641 C CA . THR A 1 85 ? -14.700 5.752 5.187 1.00 94.62 85 THR A CA 1
ATOM 642 C C . THR A 1 85 ? -13.236 5.867 5.614 1.00 94.62 85 THR A C 1
ATOM 644 O O . THR A 1 85 ? -12.699 6.975 5.670 1.00 94.62 85 THR A O 1
ATOM 647 N N . ILE A 1 86 ? -12.571 4.733 5.851 1.00 95.06 86 ILE A N 1
ATOM 648 C CA . ILE A 1 86 ? -11.143 4.669 6.190 1.00 95.06 86 ILE A CA 1
ATOM 649 C C . ILE A 1 86 ? -10.291 5.218 5.034 1.00 95.06 86 ILE A C 1
ATOM 651 O O . ILE A 1 86 ? -9.384 6.013 5.270 1.00 95.06 86 ILE A O 1
ATOM 655 N N . ASP A 1 87 ? -10.616 4.894 3.782 1.00 92.75 87 ASP A N 1
ATOM 656 C CA . ASP A 1 87 ? -9.902 5.373 2.591 1.00 92.75 87 ASP A CA 1
ATOM 657 C C . ASP A 1 87 ? -9.884 6.904 2.483 1.00 92.75 87 ASP A C 1
ATOM 659 O O . ASP A 1 87 ? -8.867 7.498 2.112 1.00 92.75 87 ASP A O 1
ATOM 663 N N . ARG A 1 88 ? -10.981 7.577 2.857 1.00 91.12 88 ARG A N 1
ATOM 664 C CA . ARG A 1 88 ? -11.041 9.051 2.892 1.00 91.12 88 ARG A CA 1
ATOM 665 C C . ARG A 1 88 ? -10.056 9.634 3.908 1.00 91.12 88 ARG A C 1
ATOM 667 O O . ARG A 1 88 ? -9.424 10.660 3.647 1.00 91.12 88 ARG A O 1
ATOM 674 N N . ILE A 1 89 ? -9.894 8.973 5.052 1.00 89.94 89 ILE A N 1
ATOM 675 C CA . ILE A 1 89 ? -8.946 9.383 6.096 1.00 89.94 89 ILE A CA 1
ATOM 676 C C . ILE A 1 89 ? -7.519 9.088 5.654 1.00 89.94 89 ILE A C 1
ATOM 678 O O . ILE A 1 89 ? -6.661 9.963 5.751 1.00 89.94 89 ILE A O 1
ATOM 682 N N . ARG A 1 90 ? -7.273 7.904 5.084 1.00 89.69 90 ARG A N 1
ATOM 683 C CA . ARG A 1 90 ? -5.964 7.536 4.536 1.00 89.69 90 ARG A CA 1
ATOM 684 C C . ARG A 1 90 ? -5.471 8.582 3.545 1.00 89.69 90 ARG A C 1
ATOM 686 O O . ARG A 1 90 ? -4.375 9.114 3.699 1.00 89.69 90 ARG A O 1
ATOM 693 N N . ASN A 1 91 ? -6.304 8.928 2.568 1.00 86.25 91 ASN A N 1
ATOM 694 C CA . ASN A 1 91 ? -5.928 9.853 1.501 1.00 86.25 91 ASN A CA 1
ATOM 695 C C . ASN A 1 91 ? -5.670 11.286 2.001 1.00 86.25 91 ASN A C 1
ATOM 697 O O . ASN A 1 91 ? -4.936 12.033 1.351 1.00 86.25 91 ASN A O 1
ATOM 701 N N . SER A 1 92 ? -6.255 11.677 3.138 1.00 85.25 92 SER A N 1
ATOM 702 C CA . SER A 1 92 ? -6.104 13.022 3.704 1.00 85.25 92 SER A CA 1
ATOM 703 C C . SER A 1 92 ? -4.991 13.128 4.747 1.00 85.25 92 SER A C 1
ATOM 705 O O . SER A 1 92 ? -4.302 14.145 4.771 1.00 85.25 92 SER A O 1
ATOM 707 N N . ARG A 1 93 ? -4.798 12.104 5.588 1.00 81.44 93 ARG A N 1
ATOM 708 C CA . ARG A 1 93 ? -3.941 12.182 6.785 1.00 81.44 93 ARG A CA 1
ATOM 709 C C . ARG A 1 93 ? -2.890 11.080 6.896 1.00 81.44 93 ARG A C 1
ATOM 711 O O . ARG A 1 93 ? -1.875 11.305 7.537 1.00 81.44 93 ARG A O 1
ATOM 718 N N . LEU A 1 94 ? -3.093 9.919 6.269 1.00 84.69 94 LEU A N 1
ATOM 719 C CA . LEU A 1 94 ? -2.270 8.723 6.506 1.00 84.69 94 LEU A CA 1
ATOM 720 C C . LEU A 1 94 ? -1.654 8.165 5.211 1.00 84.69 94 LEU A C 1
ATOM 722 O O . LEU A 1 94 ? -1.726 6.969 4.929 1.00 84.69 94 LEU A O 1
ATOM 726 N N . LYS A 1 95 ? -1.051 9.039 4.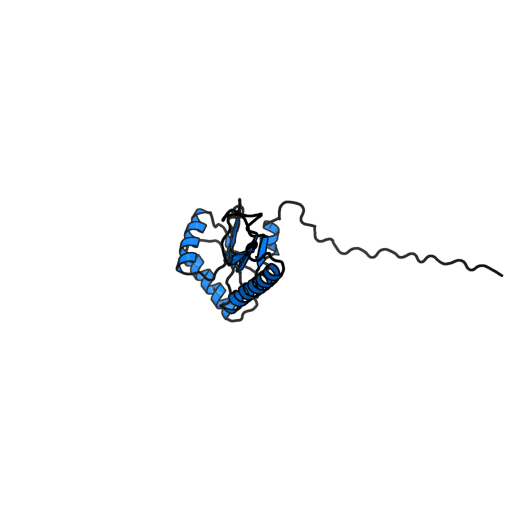396 1.00 79.69 95 LYS A N 1
ATOM 727 C CA . LYS A 1 95 ? -0.511 8.689 3.064 1.00 79.69 95 LYS A CA 1
ATOM 728 C C . LYS A 1 95 ? 0.668 7.702 3.094 1.00 79.69 95 LYS A C 1
ATOM 730 O O . LYS A 1 95 ? 0.946 7.073 2.079 1.00 79.69 95 LYS A O 1
ATOM 735 N N . GLY A 1 96 ? 1.341 7.558 4.236 1.00 83.69 96 GLY A N 1
ATOM 736 C CA . GLY A 1 96 ? 2.450 6.614 4.414 1.00 83.69 96 GLY A CA 1
ATOM 737 C C . GLY A 1 96 ? 2.009 5.159 4.594 1.00 83.69 96 GLY A C 1
ATOM 738 O O . GLY A 1 96 ? 2.807 4.252 4.428 1.00 83.69 96 GLY A O 1
ATOM 739 N N . LEU A 1 97 ? 0.736 4.894 4.887 1.00 92.00 97 LEU A N 1
ATOM 740 C CA . LEU A 1 97 ? 0.289 3.526 5.149 1.00 92.00 97 LEU A CA 1
ATOM 741 C C . LEU A 1 97 ? 0.131 2.722 3.854 1.00 92.00 97 LEU A C 1
ATOM 743 O O . LEU A 1 97 ? -0.139 3.289 2.790 1.00 92.00 97 LEU A O 1
ATOM 747 N N . ARG A 1 98 ? 0.250 1.393 3.948 1.00 93.19 98 ARG A N 1
ATOM 748 C CA . ARG A 1 98 ? -0.152 0.461 2.880 1.00 93.19 98 ARG A CA 1
ATOM 749 C C . ARG A 1 98 ? -1.269 -0.433 3.378 1.00 93.19 98 ARG A C 1
ATOM 751 O O . ARG A 1 98 ? -1.185 -0.992 4.468 1.00 93.19 98 ARG A O 1
ATOM 758 N N . PHE A 1 99 ? -2.335 -0.532 2.595 1.00 95.50 99 PHE A N 1
ATOM 759 C CA . PHE A 1 99 ? -3.517 -1.304 2.969 1.00 95.50 99 PHE A CA 1
ATOM 760 C C . PHE A 1 99 ? -3.576 -2.626 2.208 1.00 95.50 99 PHE A C 1
ATOM 762 O O . PHE A 1 99 ? -3.371 -2.669 0.992 1.00 95.50 99 PHE A O 1
ATOM 769 N N . LEU A 1 100 ? -3.926 -3.686 2.929 1.00 95.56 100 LEU A N 1
ATOM 770 C CA . LEU A 1 100 ? -4.427 -4.940 2.389 1.00 95.56 100 L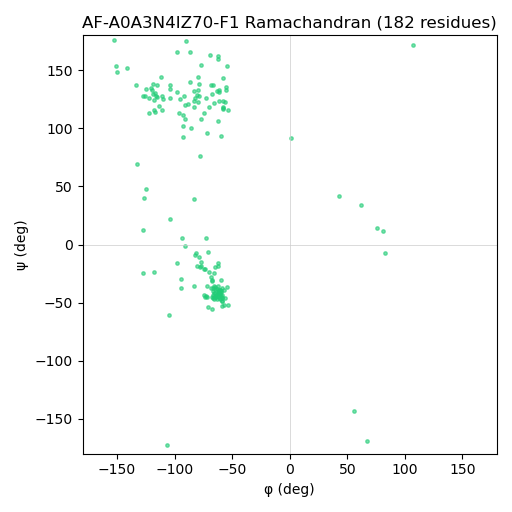EU A CA 1
ATOM 771 C C . LEU A 1 100 ? -5.797 -5.205 3.013 1.00 95.56 100 LEU A C 1
ATOM 773 O O . LEU A 1 100 ? -5.904 -5.434 4.211 1.00 95.56 100 LEU A O 1
ATOM 777 N N . TYR A 1 101 ? -6.838 -5.159 2.197 1.00 96.25 101 TYR A N 1
ATOM 778 C CA . TYR A 1 101 ? -8.195 -5.502 2.582 1.00 96.25 101 TYR A CA 1
ATOM 779 C C . TYR A 1 101 ? -8.567 -6.872 2.025 1.00 96.25 101 TYR A C 1
ATOM 781 O O . TYR A 1 101 ? -8.334 -7.138 0.841 1.00 96.25 101 TYR A O 1
ATOM 789 N N . LEU A 1 102 ? -9.157 -7.705 2.873 1.00 94.81 102 LEU A N 1
ATOM 790 C CA . LEU A 1 102 ? -9.707 -9.012 2.544 1.00 94.81 102 LEU A CA 1
ATOM 791 C C . LEU A 1 102 ? -11.209 -8.969 2.833 1.00 94.81 102 LEU A C 1
ATOM 793 O O . LEU A 1 102 ? -11.626 -8.714 3.965 1.00 94.81 102 LEU A O 1
ATOM 797 N N . GLN A 1 103 ? -12.008 -9.109 1.777 1.00 93.81 103 GLN A N 1
ATOM 798 C CA . GLN A 1 103 ? -13.441 -8.839 1.817 1.00 93.81 103 GLN A CA 1
ATOM 799 C C . GLN A 1 103 ? -14.206 -9.925 2.572 1.00 93.81 103 GLN A C 1
ATOM 801 O O . GLN A 1 103 ? -15.056 -9.591 3.395 1.00 93.81 103 GLN A O 1
ATOM 806 N N . ASP A 1 104 ? -13.899 -11.195 2.310 1.00 91.69 104 ASP A N 1
ATOM 807 C CA . ASP A 1 104 ? -14.625 -12.331 2.887 1.00 91.69 104 ASP A CA 1
ATOM 808 C C . ASP A 1 104 ? -14.395 -12.428 4.406 1.00 91.69 104 ASP A C 1
ATOM 810 O O . ASP A 1 104 ? -15.291 -12.799 5.161 1.00 91.69 104 ASP A O 1
ATOM 814 N N . GLU A 1 105 ? -13.219 -12.006 4.868 1.00 91.50 105 GLU A N 1
ATOM 815 C CA . GLU A 1 105 ? -12.826 -11.960 6.276 1.00 91.50 105 GLU A CA 1
ATOM 816 C C . GLU A 1 105 ? -13.144 -10.619 6.955 1.00 91.50 105 GLU A C 1
ATOM 818 O O . GLU A 1 105 ? -12.824 -10.436 8.132 1.00 91.50 105 GLU A O 1
ATOM 823 N N . GLU A 1 106 ? -13.707 -9.650 6.223 1.00 95.12 106 GLU A N 1
ATOM 824 C CA . GLU A 1 106 ? -13.910 -8.262 6.665 1.00 95.12 106 GLU A CA 1
ATOM 825 C C . GLU A 1 106 ? -12.686 -7.692 7.405 1.00 95.12 106 GLU A C 1
ATOM 827 O O . GLU A 1 106 ? -12.798 -7.040 8.453 1.00 95.12 106 GLU A O 1
ATOM 832 N N . THR A 1 107 ? -11.495 -7.986 6.881 1.00 95.50 107 THR A N 1
ATOM 833 C CA . THR A 1 107 ? -10.227 -7.744 7.568 1.00 95.50 107 THR A CA 1
ATOM 834 C C . THR A 1 107 ? -9.392 -6.730 6.804 1.00 95.50 107 THR A C 1
ATOM 836 O O . THR A 1 107 ? -9.137 -6.869 5.609 1.00 95.50 107 THR A O 1
ATOM 839 N N . LEU A 1 108 ? -8.943 -5.694 7.510 1.00 96.50 108 LEU A N 1
ATOM 840 C CA . LEU A 1 108 ? -8.008 -4.695 7.009 1.00 96.50 108 LEU A CA 1
ATOM 841 C C . LEU A 1 108 ? -6.671 -4.843 7.730 1.00 96.50 108 LEU A C 1
ATOM 843 O O . LEU A 1 108 ? -6.564 -4.586 8.927 1.00 96.50 108 LEU A O 1
ATOM 847 N N . ILE A 1 109 ? -5.641 -5.191 6.974 1.00 95.25 109 ILE A N 1
ATOM 848 C CA . ILE A 1 109 ? -4.252 -5.170 7.413 1.00 95.25 109 ILE A CA 1
ATOM 849 C C . ILE A 1 109 ? -3.647 -3.843 6.967 1.00 95.25 109 ILE A C 1
ATOM 851 O O . ILE A 1 109 ? -3.674 -3.482 5.786 1.00 95.25 109 ILE A O 1
ATOM 855 N N . VAL A 1 110 ? -3.090 -3.119 7.925 1.00 95.25 110 VAL A N 1
ATOM 856 C CA . VAL A 1 110 ? -2.432 -1.837 7.712 1.00 95.25 110 VAL A CA 1
ATOM 857 C C . VAL A 1 110 ? -0.953 -2.004 7.997 1.00 95.25 110 VAL A C 1
ATOM 859 O O . VAL A 1 110 ? -0.569 -2.327 9.116 1.00 95.25 110 VAL A O 1
ATOM 862 N N . LYS A 1 111 ? -0.123 -1.763 6.987 1.00 93.44 111 LYS A N 1
ATOM 863 C CA . LYS A 1 111 ? 1.328 -1.682 7.128 1.00 93.44 111 LYS A CA 1
ATOM 864 C C . LYS A 1 111 ? 1.737 -0.236 7.375 1.00 93.44 111 LYS A C 1
ATOM 866 O O . LYS A 1 111 ? 1.373 0.656 6.600 1.00 93.44 111 LYS A O 1
ATOM 871 N N . ILE A 1 112 ? 2.506 -0.027 8.431 1.00 91.44 112 ILE A N 1
ATOM 872 C CA . ILE A 1 112 ? 3.107 1.245 8.815 1.00 91.44 112 ILE A CA 1
ATOM 873 C C . ILE A 1 112 ? 4.527 1.258 8.260 1.00 91.44 112 ILE A C 1
ATOM 875 O O . ILE A 1 112 ? 5.368 0.464 8.669 1.00 91.44 112 ILE A O 1
ATOM 879 N N . THR A 1 113 ? 4.795 2.136 7.296 1.00 87.62 113 THR A N 1
ATOM 880 C CA . THR A 1 113 ? 6.131 2.247 6.705 1.00 87.62 113 THR A CA 1
ATOM 881 C C . THR A 1 113 ? 7.019 3.136 7.583 1.00 87.62 113 THR A C 1
ATOM 883 O O . THR A 1 113 ? 6.663 4.298 7.819 1.00 87.62 113 THR A O 1
ATOM 886 N N . PRO A 1 114 ? 8.177 2.645 8.047 1.00 75.50 114 PRO A N 1
ATOM 887 C CA . PRO A 1 114 ? 9.065 3.351 8.965 1.00 75.50 114 PRO A CA 1
ATOM 888 C C . PRO A 1 114 ? 9.891 4.407 8.216 1.00 75.50 114 PRO A C 1
ATOM 890 O O . PRO A 1 114 ? 11.074 4.236 7.920 1.00 75.50 114 PRO A O 1
ATOM 893 N N . GLY A 1 115 ? 9.243 5.519 7.881 1.00 79.25 115 GLY A N 1
ATOM 894 C CA . GLY A 1 115 ? 9.897 6.691 7.312 1.00 79.25 115 GLY A CA 1
ATOM 895 C C . GLY A 1 115 ? 10.477 6.502 5.898 1.00 79.25 115 GLY A C 1
ATOM 896 O O . GLY A 1 115 ? 10.199 5.520 5.207 1.00 79.25 115 GLY A O 1
ATOM 897 N N . PRO A 1 116 ? 11.286 7.472 5.435 1.00 84.38 116 PRO A N 1
ATOM 898 C CA . PRO A 1 116 ? 11.697 7.572 4.034 1.00 84.38 116 PRO A CA 1
ATOM 899 C C . PRO A 1 116 ? 12.665 6.471 3.581 1.00 84.38 116 PRO A C 1
ATOM 901 O O . PRO A 1 116 ? 12.720 6.169 2.394 1.00 84.38 116 PRO A O 1
ATOM 904 N N . VAL A 1 117 ? 13.417 5.847 4.497 1.00 87.62 117 VAL A N 1
ATOM 905 C CA . VAL A 1 117 ? 14.389 4.789 4.154 1.00 87.62 117 VAL A CA 1
ATOM 906 C C . VAL A 1 117 ? 13.695 3.586 3.516 1.00 87.62 117 VAL A C 1
ATOM 908 O O . VAL A 1 117 ? 14.199 3.018 2.549 1.00 87.62 117 VAL A O 1
ATOM 911 N N . HIS A 1 118 ? 12.512 3.234 4.017 1.00 88.38 118 HIS A N 1
ATOM 912 C CA . HIS A 1 118 ? 11.700 2.144 3.482 1.00 88.38 118 HIS A CA 1
ATOM 913 C C . HIS A 1 118 ? 11.229 2.427 2.047 1.00 88.38 118 HIS A C 1
ATOM 915 O O . HIS A 1 118 ? 11.349 1.580 1.157 1.00 88.38 118 HIS A O 1
ATOM 921 N N . GLU A 1 119 ? 10.787 3.660 1.790 1.00 88.31 119 GLU A N 1
ATOM 922 C CA . GLU A 1 119 ? 10.388 4.088 0.449 1.00 88.31 119 GLU A CA 1
ATOM 923 C C . GLU A 1 119 ? 11.580 4.099 -0.514 1.00 88.31 119 GLU A C 1
ATOM 925 O O . GLU A 1 119 ? 11.475 3.549 -1.611 1.00 88.31 119 GLU A O 1
ATOM 930 N N . VAL A 1 120 ? 12.731 4.634 -0.091 1.00 91.75 120 VAL A N 1
ATOM 931 C CA . VAL A 1 120 ? 13.966 4.637 -0.891 1.00 91.75 120 VAL A CA 1
ATOM 932 C C . VAL A 1 120 ? 14.393 3.213 -1.236 1.00 91.75 120 VAL A C 1
ATOM 934 O O . VAL A 1 120 ? 14.676 2.936 -2.398 1.00 91.75 120 VAL A O 1
ATOM 937 N N . ALA A 1 121 ? 14.379 2.286 -0.276 1.00 93.06 121 ALA A N 1
ATOM 938 C CA . ALA A 1 121 ? 14.775 0.900 -0.517 1.00 93.06 121 ALA A CA 1
ATOM 939 C C . ALA A 1 121 ? 13.914 0.232 -1.605 1.00 93.06 121 ALA A C 1
ATOM 941 O O . ALA A 1 121 ? 14.445 -0.356 -2.553 1.00 93.06 121 ALA A O 1
ATOM 942 N N . SER A 1 122 ? 12.587 0.362 -1.511 1.00 93.69 122 SER A N 1
ATOM 943 C CA . SER A 1 122 ? 11.672 -0.226 -2.499 1.00 93.69 122 SER A CA 1
ATOM 944 C C . SER A 1 122 ? 11.794 0.430 -3.883 1.00 93.69 122 SER A C 1
ATOM 946 O O . SER A 1 122 ? 11.737 -0.263 -4.906 1.00 93.69 122 SER A O 1
ATOM 948 N N . GLN A 1 123 ? 12.009 1.749 -3.938 1.00 93.38 123 GLN A N 1
ATOM 949 C CA . GLN A 1 123 ? 12.165 2.498 -5.187 1.00 93.38 123 GLN A CA 1
ATOM 950 C C . GLN A 1 123 ? 13.501 2.213 -5.876 1.00 93.38 123 GLN A C 1
ATOM 952 O O . GLN A 1 123 ? 13.511 1.943 -7.078 1.00 93.38 123 GLN A O 1
ATOM 957 N N . GLU A 1 124 ? 14.609 2.204 -5.135 1.00 96.12 124 GLU A N 1
ATOM 958 C CA . GLU A 1 124 ? 15.936 1.884 -5.670 1.00 96.12 124 GLU A CA 1
ATOM 959 C C . GLU A 1 124 ? 15.972 0.459 -6.216 1.00 96.12 124 GLU A C 1
ATOM 961 O O . GLU A 1 124 ? 16.458 0.214 -7.325 1.00 96.12 124 GLU A O 1
ATOM 966 N N . PHE A 1 125 ? 15.370 -0.496 -5.504 1.00 96.56 125 PHE A N 1
ATOM 967 C CA . PHE A 1 125 ? 15.308 -1.861 -6.004 1.00 96.56 125 PHE A CA 1
ATOM 968 C C . PHE A 1 125 ? 14.464 -1.970 -7.283 1.00 96.56 125 PHE A C 1
ATOM 970 O O . PHE A 1 125 ? 14.885 -2.603 -8.258 1.00 96.56 125 PHE A O 1
ATOM 977 N N . ALA A 1 126 ? 13.320 -1.282 -7.346 1.00 96.25 126 ALA A N 1
ATOM 978 C CA . ALA A 1 126 ? 12.516 -1.201 -8.564 1.00 96.25 126 ALA A CA 1
ATOM 979 C C . ALA A 1 126 ? 13.280 -0.552 -9.731 1.00 96.25 126 ALA A C 1
ATOM 981 O O . ALA A 1 126 ? 13.188 -1.018 -10.874 1.00 96.25 126 ALA A O 1
ATOM 982 N N . TYR A 1 127 ? 14.066 0.488 -9.451 1.00 95.94 127 TYR A N 1
ATOM 983 C CA . TYR A 1 127 ? 14.920 1.153 -10.429 1.00 95.94 127 TYR A CA 1
ATOM 984 C C . TYR A 1 127 ? 15.987 0.205 -10.987 1.00 95.94 127 TYR A C 1
ATOM 986 O O . TYR A 1 127 ? 16.151 0.121 -12.208 1.00 95.94 127 TYR A O 1
ATOM 994 N N . LEU A 1 128 ? 16.657 -0.585 -10.143 1.00 96.94 128 LEU A N 1
ATOM 995 C CA . LEU A 1 128 ? 17.634 -1.584 -10.594 1.00 96.94 128 LEU A CA 1
ATOM 996 C C . LEU A 1 128 ? 17.003 -2.631 -11.521 1.00 96.94 128 LEU A C 1
ATOM 998 O O . LEU A 1 128 ? 17.584 -2.983 -12.555 1.00 96.94 128 LEU A O 1
ATOM 1002 N N . ILE A 1 129 ? 15.788 -3.084 -11.205 1.00 96.31 129 ILE A N 1
ATOM 1003 C CA . ILE A 1 129 ? 15.028 -4.010 -12.055 1.00 96.31 129 ILE A CA 1
ATOM 1004 C C . ILE A 1 129 ? 14.693 -3.353 -13.395 1.00 96.31 129 ILE A C 1
ATOM 1006 O O . ILE A 1 129 ? 14.916 -3.951 -14.452 1.00 96.31 129 ILE A O 1
ATOM 1010 N N . LYS A 1 130 ? 14.225 -2.101 -13.381 1.00 95.38 130 LYS A N 1
ATOM 1011 C CA . LYS A 1 130 ? 13.941 -1.341 -14.604 1.00 95.38 130 LYS A CA 1
ATOM 1012 C C . LYS A 1 130 ? 15.183 -1.143 -15.464 1.00 95.38 130 LYS A C 1
ATOM 1014 O O . LYS A 1 130 ? 15.108 -1.358 -16.672 1.00 95.38 130 LYS A O 1
ATOM 1019 N N . LYS A 1 131 ? 16.324 -0.814 -14.858 1.00 96.81 131 LYS A N 1
ATOM 1020 C CA . LYS A 1 131 ? 17.613 -0.658 -15.543 1.00 96.81 131 LYS A CA 1
ATOM 1021 C C . LYS A 1 131 ? 18.053 -1.958 -16.214 1.00 96.81 131 LYS A C 1
ATOM 1023 O O . LYS A 1 131 ? 18.547 -1.933 -17.341 1.00 96.81 131 LYS A O 1
ATOM 1028 N N . LYS A 1 132 ? 17.844 -3.106 -15.561 1.00 96.56 132 LYS A N 1
ATOM 1029 C CA . LYS A 1 132 ? 18.116 -4.420 -16.161 1.00 96.56 132 LYS A CA 1
ATOM 1030 C C . LYS A 1 132 ? 17.162 -4.723 -17.319 1.00 96.56 132 LYS A C 1
ATOM 1032 O O . LYS A 1 132 ? 17.629 -5.125 -18.379 1.00 96.56 132 LYS A O 1
ATOM 1037 N N . ALA A 1 133 ? 15.865 -4.465 -17.156 1.00 95.06 133 ALA A N 1
ATOM 1038 C CA . ALA A 1 133 ? 14.876 -4.640 -18.220 1.00 95.06 133 ALA A CA 1
ATOM 1039 C C . ALA A 1 133 ? 15.174 -3.752 -19.443 1.00 95.06 133 ALA A C 1
ATOM 1041 O O . ALA A 1 133 ? 15.061 -4.210 -20.577 1.00 95.06 133 ALA A O 1
ATOM 1042 N N . ALA A 1 134 ? 15.624 -2.512 -19.232 1.00 95.44 134 ALA A N 1
ATOM 1043 C CA . ALA A 1 134 ? 16.016 -1.611 -20.314 1.00 95.44 134 ALA A CA 1
ATOM 1044 C C . ALA A 1 134 ? 17.194 -2.164 -21.132 1.00 95.44 134 ALA A C 1
ATOM 1046 O O . ALA A 1 134 ? 17.140 -2.174 -22.358 1.00 95.44 134 ALA A O 1
ATOM 1047 N N . ARG A 1 135 ? 18.208 -2.744 -20.471 1.00 97.38 135 ARG A N 1
ATOM 1048 C CA . ARG A 1 135 ? 19.324 -3.434 -21.151 1.00 97.38 135 ARG A CA 1
ATOM 1049 C C . ARG A 1 135 ? 18.885 -4.652 -21.972 1.00 97.38 135 ARG A C 1
ATOM 1051 O O . ARG A 1 135 ? 19.630 -5.086 -22.839 1.00 97.38 135 ARG A O 1
ATOM 1058 N N . MET A 1 136 ? 17.696 -5.189 -21.705 1.00 96.31 136 MET A N 1
ATOM 1059 C CA . MET A 1 136 ? 17.076 -6.272 -22.476 1.00 96.31 136 MET A CA 1
ATOM 1060 C C . MET A 1 136 ? 16.137 -5.755 -23.582 1.00 96.31 136 MET A C 1
ATOM 1062 O O . MET A 1 136 ? 15.438 -6.551 -24.199 1.00 96.31 136 MET A O 1
ATOM 1066 N N . GLY A 1 137 ? 16.064 -4.438 -23.813 1.00 95.38 137 GLY A N 1
ATOM 1067 C CA . GLY A 1 137 ? 15.138 -3.832 -24.776 1.00 95.38 137 GLY A CA 1
ATOM 1068 C C . GLY A 1 137 ? 13.682 -3.759 -24.295 1.00 95.38 137 GLY A C 1
ATOM 1069 O O . GLY A 1 137 ? 12.785 -3.506 -25.091 1.00 95.38 137 GLY A O 1
ATOM 1070 N N . L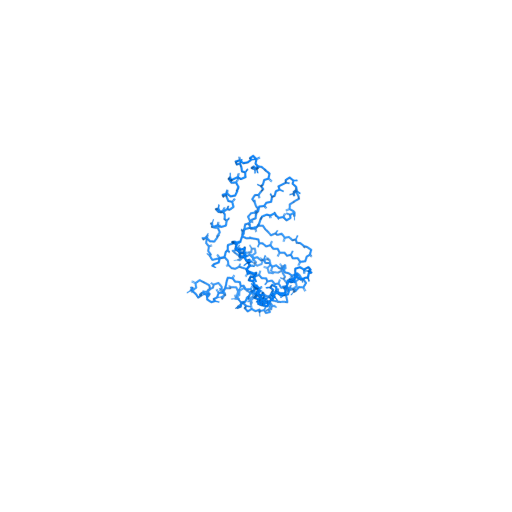EU A 1 138 ? 13.424 -3.966 -22.998 1.00 93.75 138 LEU A N 1
ATOM 1071 C CA . LEU A 1 138 ? 12.077 -4.018 -22.406 1.00 93.75 138 LEU A CA 1
ATOM 1072 C C . LEU A 1 138 ? 11.707 -2.740 -21.636 1.00 93.75 138 LEU A C 1
ATOM 1074 O O . LEU A 1 138 ? 10.853 -2.761 -20.745 1.00 93.75 138 LEU A O 1
ATOM 1078 N N . GLU A 1 139 ? 12.361 -1.619 -21.935 1.00 91.06 139 GLU A N 1
ATOM 1079 C CA . GLU A 1 139 ? 12.172 -0.370 -21.194 1.00 91.06 139 GLU A CA 1
ATOM 1080 C C . GLU A 1 139 ? 10.717 0.113 -21.238 1.00 91.06 139 GLU A C 1
ATOM 1082 O O . GLU A 1 139 ? 10.100 0.290 -20.185 1.00 91.06 139 GLU A O 1
ATOM 1087 N N . SER A 1 140 ? 10.151 0.230 -22.439 1.00 89.81 140 SER A N 1
ATOM 1088 C CA . SER A 1 140 ? 8.761 0.642 -22.669 1.00 89.81 140 SER A CA 1
ATOM 1089 C C . SER A 1 140 ? 7.741 -0.443 -22.315 1.00 89.81 140 SER A C 1
ATOM 1091 O O . SER A 1 140 ? 6.578 -0.143 -22.053 1.00 89.81 140 SER A O 1
ATOM 1093 N N . ALA A 1 141 ? 8.167 -1.708 -22.265 1.00 91.81 141 ALA A N 1
ATOM 1094 C CA . ALA A 1 141 ? 7.291 -2.845 -22.007 1.00 91.81 141 ALA A CA 1
ATOM 1095 C C . ALA A 1 141 ? 6.970 -3.042 -20.517 1.00 91.81 141 ALA A C 1
ATOM 1097 O O . ALA A 1 141 ? 5.997 -3.722 -20.199 1.00 91.81 141 ALA A O 1
ATOM 1098 N N . LEU A 1 142 ? 7.752 -2.463 -19.600 1.00 93.94 142 LEU A N 1
ATOM 1099 C CA . LEU A 1 142 ? 7.579 -2.633 -18.154 1.00 93.94 142 LEU A CA 1
ATOM 1100 C C . LEU A 1 142 ? 7.250 -1.290 -17.483 1.00 93.94 142 LEU A C 1
ATOM 1102 O O . LEU A 1 142 ? 8.065 -0.381 -17.448 1.00 93.94 142 LEU A O 1
ATOM 1106 N N . GLY A 1 143 ? 6.061 -1.132 -16.924 1.00 92.88 143 GLY A N 1
ATOM 1107 C CA . GLY A 1 143 ? 5.676 0.067 -16.184 1.00 92.88 143 GLY A CA 1
ATOM 1108 C C . GLY A 1 143 ? 6.078 -0.000 -14.719 1.00 92.88 143 GLY A C 1
ATOM 1109 O O . GLY A 1 143 ? 5.881 -1.034 -14.082 1.00 92.88 143 GLY A O 1
ATOM 1110 N N . LEU A 1 144 ? 6.558 1.117 -14.170 1.00 94.06 144 LEU A N 1
ATOM 1111 C CA . LEU A 1 144 ? 6.653 1.331 -12.726 1.00 94.06 144 LEU A CA 1
ATOM 1112 C C . LEU A 1 144 ? 5.297 1.823 -12.203 1.00 94.06 144 LEU A C 1
ATOM 1114 O O . LEU A 1 144 ? 4.814 2.863 -12.642 1.00 94.06 144 LEU A O 1
ATOM 1118 N N . MET A 1 145 ? 4.674 1.061 -11.306 1.00 94.56 145 MET A N 1
ATOM 1119 C CA . MET A 1 145 ? 3.362 1.376 -10.724 1.00 94.56 145 MET A CA 1
ATOM 1120 C C . MET A 1 145 ? 3.484 2.038 -9.344 1.00 94.56 145 MET A C 1
ATOM 1122 O O . MET A 1 145 ? 2.506 2.599 -8.852 1.00 94.56 145 MET A O 1
ATOM 1126 N N . GLY A 1 146 ? 4.657 1.958 -8.703 1.00 92.88 146 GLY A N 1
ATOM 1127 C CA . GLY A 1 146 ? 4.859 2.432 -7.331 1.00 92.88 146 GLY A CA 1
ATOM 1128 C C . GLY A 1 146 ? 3.879 1.775 -6.354 1.00 92.88 146 GLY A C 1
ATOM 1129 O O . GLY A 1 146 ? 3.514 0.611 -6.531 1.00 92.88 146 GLY A O 1
ATOM 1130 N N . ALA A 1 147 ? 3.409 2.540 -5.370 1.00 92.38 147 ALA A N 1
ATOM 1131 C CA . ALA A 1 147 ? 2.436 2.102 -4.370 1.00 92.38 147 ALA A CA 1
ATOM 1132 C C . ALA A 1 147 ? 0.975 2.193 -4.859 1.00 92.38 147 ALA A C 1
ATOM 1134 O O . ALA A 1 147 ? 0.086 2.614 -4.117 1.00 92.38 147 ALA A O 1
ATOM 1135 N N . THR A 1 148 ? 0.703 1.859 -6.123 1.00 93.25 148 THR A N 1
ATOM 1136 C CA . THR A 1 148 ? -0.672 1.859 -6.652 1.00 93.25 148 THR A CA 1
ATOM 1137 C C . THR A 1 148 ? -1.505 0.764 -5.983 1.00 93.25 148 THR A C 1
ATOM 1139 O O . THR A 1 148 ? -1.050 -0.368 -5.818 1.00 93.25 148 THR A O 1
ATOM 1142 N N . THR A 1 149 ? -2.746 1.093 -5.623 1.00 94.38 149 THR A N 1
ATOM 1143 C CA . THR A 1 149 ? -3.715 0.130 -5.092 1.00 94.38 149 THR A CA 1
ATOM 1144 C C . THR A 1 149 ? -4.413 -0.629 -6.220 1.00 94.38 149 THR A C 1
ATOM 1146 O O . THR A 1 149 ? -4.933 -0.018 -7.154 1.00 94.38 149 THR A O 1
ATOM 1149 N N . TYR A 1 150 ? -4.484 -1.953 -6.099 1.00 94.69 150 TYR A N 1
ATOM 1150 C CA . TYR A 1 150 ? -5.188 -2.837 -7.026 1.00 94.69 150 TYR A CA 1
ATOM 1151 C C . TYR A 1 150 ? -6.365 -3.520 -6.336 1.00 94.69 150 TYR A C 1
ATOM 1153 O O . TYR A 1 150 ? -6.245 -3.982 -5.201 1.00 94.69 150 TYR A O 1
ATOM 1161 N N . GLN A 1 151 ? -7.494 -3.577 -7.043 1.00 93.94 151 GLN A N 1
ATOM 1162 C CA . GLN A 1 151 ? -8.719 -4.241 -6.607 1.00 93.94 151 GLN A CA 1
ATOM 1163 C C . GLN A 1 151 ? -8.871 -5.573 -7.349 1.00 93.94 151 GLN A C 1
ATOM 1165 O O . GLN A 1 151 ? -8.832 -5.626 -8.580 1.00 93.94 151 GLN A O 1
ATOM 1170 N N . GLY A 1 152 ? -9.040 -6.649 -6.591 1.00 90.06 152 GLY A N 1
ATOM 1171 C CA . GLY A 1 152 ? -9.420 -7.980 -7.049 1.00 90.06 152 GLY A CA 1
ATOM 1172 C C . GLY A 1 152 ? -10.870 -8.294 -6.681 1.00 90.06 152 GLY A C 1
ATOM 1173 O O . GLY A 1 152 ? -11.601 -7.429 -6.202 1.00 90.06 152 GLY A O 1
ATOM 1174 N N . ILE A 1 153 ? -11.282 -9.544 -6.904 1.00 89.12 153 ILE A N 1
ATOM 1175 C CA . ILE A 1 153 ? -12.661 -9.993 -6.644 1.00 89.12 153 ILE A CA 1
ATOM 1176 C C . ILE A 1 153 ? -12.998 -9.951 -5.146 1.00 89.12 153 ILE A C 1
ATOM 1178 O O . ILE A 1 153 ? -14.080 -9.504 -4.799 1.00 89.12 153 ILE A O 1
ATOM 1182 N N . GLY A 1 154 ? -12.069 -10.367 -4.280 1.00 90.06 154 GLY A N 1
ATOM 1183 C CA . GLY A 1 154 ? -12.271 -10.414 -2.824 1.00 90.06 154 GLY A CA 1
ATOM 1184 C C . GLY A 1 154 ? -11.180 -9.704 -2.024 1.00 90.06 154 GLY A C 1
ATOM 1185 O O . GLY A 1 154 ? -11.065 -9.903 -0.821 1.00 90.06 154 GLY A O 1
ATOM 1186 N N . SER A 1 155 ? -10.328 -8.909 -2.675 1.00 92.62 155 SER A N 1
ATOM 1187 C CA . SER A 1 155 ? -9.244 -8.216 -1.980 1.00 92.62 155 SER A CA 1
ATOM 1188 C C . SER A 1 155 ? -8.853 -6.902 -2.633 1.00 92.62 155 SER A C 1
ATOM 1190 O O . SER A 1 155 ? -8.989 -6.716 -3.842 1.00 92.62 155 SER A O 1
ATOM 1192 N N . GLN A 1 156 ? -8.322 -5.996 -1.824 1.00 95.00 156 GLN A N 1
ATOM 1193 C CA . GLN A 1 156 ? -7.708 -4.754 -2.270 1.00 95.00 156 GLN A CA 1
ATOM 1194 C C . GLN A 1 156 ? -6.306 -4.687 -1.681 1.00 95.00 156 GLN A C 1
ATOM 1196 O O . GLN A 1 156 ? -6.146 -4.843 -0.475 1.00 95.00 156 GLN A O 1
ATOM 1201 N N . LYS A 1 157 ? -5.278 -4.461 -2.498 1.00 94.56 157 LYS A N 1
ATOM 1202 C CA . LYS A 1 157 ? -3.897 -4.414 -2.004 1.00 94.56 157 LYS A CA 1
ATOM 1203 C C . LYS A 1 157 ? -3.144 -3.221 -2.550 1.00 94.56 157 LYS A C 1
ATOM 1205 O O . LYS A 1 157 ? -3.190 -2.926 -3.742 1.00 94.56 157 LYS A O 1
ATOM 1210 N N . GLN A 1 158 ? -2.397 -2.587 -1.664 1.00 95.31 158 GLN A N 1
ATOM 1211 C CA . GLN A 1 158 ? -1.362 -1.625 -1.978 1.00 95.31 158 GLN A CA 1
ATOM 1212 C C . GLN A 1 158 ? -0.002 -2.252 -1.658 1.00 95.31 158 GLN A C 1
ATOM 1214 O O . GLN A 1 158 ? 0.205 -2.744 -0.550 1.00 95.31 158 GLN A O 1
ATOM 1219 N N . ALA A 1 159 ? 0.889 -2.279 -2.643 1.00 94.38 159 ALA A N 1
ATOM 1220 C CA . ALA A 1 159 ? 2.279 -2.696 -2.464 1.00 94.38 159 ALA A CA 1
ATOM 1221 C C . ALA A 1 159 ? 3.152 -1.512 -2.024 1.00 94.38 159 ALA A C 1
ATOM 1223 O O . ALA A 1 159 ? 2.749 -0.360 -2.209 1.00 94.38 159 ALA A O 1
ATOM 1224 N N . ASP A 1 160 ? 4.368 -1.772 -1.543 1.00 94.38 160 ASP A N 1
ATOM 1225 C CA . ASP A 1 160 ? 5.378 -0.710 -1.432 1.00 94.38 160 ASP A CA 1
ATOM 1226 C C . ASP A 1 160 ? 5.792 -0.208 -2.818 1.00 94.38 160 ASP A C 1
ATOM 1228 O O . ASP A 1 160 ? 5.804 0.995 -3.085 1.00 94.38 160 ASP A O 1
ATOM 1232 N N . CYS A 1 161 ? 6.066 -1.142 -3.731 1.00 95.19 161 CYS A N 1
ATOM 1233 C CA . CYS A 1 161 ? 6.315 -0.848 -5.131 1.00 95.19 161 CYS A CA 1
ATOM 1234 C C . CYS A 1 161 ? 5.874 -2.015 -6.022 1.00 95.19 161 CYS A C 1
ATOM 1236 O O . CYS A 1 161 ? 5.937 -3.179 -5.632 1.00 95.19 161 CYS A O 1
ATOM 1238 N N . ALA A 1 162 ? 5.429 -1.728 -7.242 1.00 96.44 162 ALA A N 1
ATOM 1239 C CA . ALA A 1 162 ? 5.027 -2.759 -8.187 1.00 96.44 162 ALA A CA 1
ATOM 1240 C C . ALA A 1 162 ? 5.440 -2.430 -9.622 1.00 96.44 162 ALA A C 1
ATOM 1242 O O . ALA A 1 162 ? 5.534 -1.263 -10.014 1.00 96.44 162 ALA A O 1
ATOM 1243 N N . LEU A 1 163 ? 5.653 -3.476 -10.423 1.00 96.06 163 LEU A N 1
ATOM 1244 C CA . LEU A 1 163 ? 5.949 -3.375 -11.847 1.00 96.06 163 LEU A CA 1
ATOM 1245 C C . LEU A 1 163 ? 4.966 -4.206 -12.673 1.00 96.06 163 LEU A C 1
ATOM 1247 O O . LEU A 1 163 ? 4.676 -5.373 -12.376 1.00 96.06 163 LEU A O 1
ATOM 1251 N N . LYS A 1 164 ? 4.458 -3.594 -13.745 1.00 95.69 164 LYS A N 1
ATOM 1252 C CA . LYS A 1 164 ? 3.447 -4.192 -14.619 1.00 95.69 164 LYS A CA 1
ATOM 1253 C C . LYS A 1 164 ? 3.933 -4.259 -16.065 1.00 95.69 164 LYS A C 1
ATOM 1255 O O . LYS A 1 164 ? 4.296 -3.224 -16.616 1.00 95.69 164 LYS A O 1
ATOM 1260 N N . PRO A 1 165 ? 3.916 -5.434 -16.708 1.00 94.50 165 PRO A N 1
ATOM 1261 C CA . PRO A 1 165 ? 4.236 -5.533 -18.124 1.00 94.50 165 PRO A CA 1
ATOM 1262 C C . PRO A 1 165 ? 3.070 -4.987 -18.968 1.00 94.50 165 PRO A C 1
ATOM 1264 O O . PRO A 1 165 ? 1.996 -5.577 -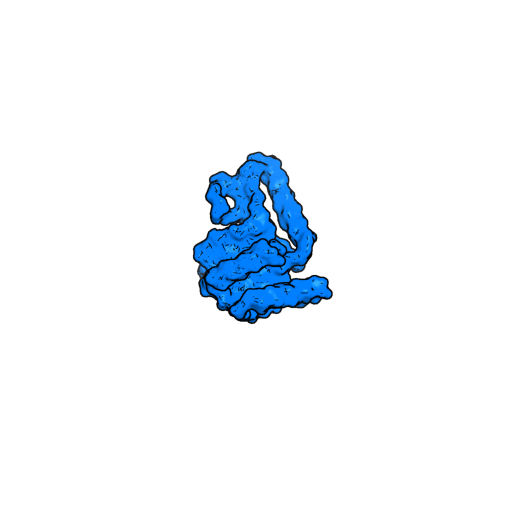18.985 1.00 94.50 165 PRO A O 1
ATOM 1267 N N . TRP A 1 166 ? 3.262 -3.870 -19.668 1.00 90.38 166 TRP A N 1
ATOM 1268 C CA . TRP A 1 166 ? 2.194 -3.160 -20.386 1.00 90.38 166 TRP A CA 1
ATOM 1269 C C . TRP A 1 166 ? 1.605 -3.943 -21.558 1.00 90.38 166 TRP A C 1
ATOM 1271 O O . TRP A 1 166 ? 0.405 -3.863 -21.796 1.00 90.38 166 TRP A O 1
ATOM 1281 N N . LEU A 1 167 ? 2.432 -4.707 -22.278 1.00 87.44 167 LEU A N 1
ATOM 1282 C CA . LEU A 1 167 ? 2.000 -5.443 -23.470 1.00 87.44 167 LEU A CA 1
ATOM 1283 C C . LEU A 1 167 ? 1.009 -6.576 -23.135 1.00 87.44 167 LEU A C 1
ATOM 1285 O O . LEU A 1 167 ? -0.101 -6.554 -23.662 1.00 87.44 167 LEU A O 1
ATOM 1289 N N . PRO A 1 168 ? 1.333 -7.535 -22.241 1.00 91.31 168 PRO A N 1
ATOM 1290 C CA . PRO A 1 168 ? 0.382 -8.577 -21.856 1.00 91.31 168 PRO A CA 1
ATOM 1291 C C . PRO A 1 168 ? -0.669 -8.103 -20.836 1.00 91.31 168 PRO A C 1
ATOM 1293 O O . PRO A 1 168 ? -1.617 -8.838 -20.574 1.00 91.31 168 PRO A O 1
ATOM 1296 N N . ARG A 1 169 ? -0.508 -6.914 -20.230 1.00 92.06 169 ARG A N 1
ATOM 1297 C CA . ARG A 1 169 ? -1.437 -6.348 -19.231 1.00 92.06 169 ARG A CA 1
ATOM 1298 C C . ARG A 1 169 ? -1.781 -4.882 -19.539 1.00 92.06 169 ARG A C 1
ATOM 1300 O O . ARG A 1 169 ? -1.344 -3.973 -18.819 1.00 92.06 169 ARG A O 1
ATOM 1307 N N . PRO A 1 170 ? -2.533 -4.634 -20.627 1.00 89.56 170 PRO A N 1
ATOM 1308 C CA . PRO A 1 170 ? -2.761 -3.287 -21.139 1.00 89.56 170 PRO A CA 1
ATOM 1309 C C . PRO A 1 170 ? -3.743 -2.473 -20.291 1.00 89.56 170 PRO A C 1
ATOM 1311 O O . PRO A 1 170 ? -3.744 -1.241 -20.362 1.00 89.56 170 PRO A O 1
ATOM 1314 N N . ARG A 1 171 ? -4.600 -3.107 -19.480 1.00 90.94 171 ARG A N 1
ATOM 1315 C CA . ARG A 1 171 ? -5.624 -2.377 -18.725 1.00 90.94 171 ARG A CA 1
ATOM 1316 C C . ARG A 1 171 ? -5.000 -1.748 -17.492 1.00 90.94 171 ARG A C 1
ATOM 1318 O O . ARG A 1 171 ? -4.130 -2.321 -16.836 1.00 90.94 171 ARG A O 1
ATOM 1325 N N . LYS A 1 172 ? -5.473 -0.555 -17.124 1.00 87.00 172 LYS A N 1
ATOM 1326 C CA . LYS A 1 172 ? -5.005 0.149 -15.916 1.00 87.00 172 LYS A CA 1
ATOM 1327 C C . LYS A 1 172 ? -5.190 -0.699 -14.655 1.00 87.00 172 LYS A C 1
ATOM 1329 O O . LYS A 1 172 ? -4.282 -0.742 -13.834 1.00 87.00 172 LYS A O 1
ATOM 1334 N N . THR A 1 173 ? -6.311 -1.410 -14.576 1.00 88.69 173 THR A N 1
ATOM 1335 C CA . THR A 1 173 ? -6.708 -2.271 -13.456 1.00 88.69 173 THR A CA 1
ATOM 1336 C C . THR A 1 173 ? -6.065 -3.657 -13.466 1.00 88.69 173 THR A C 1
ATOM 1338 O O . THR A 1 173 ? -6.230 -4.387 -12.494 1.00 88.69 173 THR A O 1
ATOM 1341 N N . ASP A 1 174 ? -5.334 -4.037 -14.521 1.00 92.50 174 ASP A N 1
ATOM 1342 C CA . ASP A 1 174 ? -4.643 -5.325 -14.536 1.00 92.50 174 ASP A CA 1
ATOM 1343 C C . ASP A 1 174 ? -3.583 -5.357 -13.435 1.00 92.50 174 ASP A C 1
ATOM 1345 O O . ASP A 1 174 ? -2.766 -4.437 -13.318 1.00 92.50 174 ASP A O 1
ATOM 1349 N N . TRP A 1 175 ? -3.578 -6.442 -12.663 1.00 93.88 175 TRP A N 1
ATOM 1350 C CA . TRP A 1 175 ? -2.620 -6.641 -11.583 1.00 93.88 175 TRP A CA 1
ATOM 1351 C C . TRP A 1 175 ? -1.170 -6.601 -12.089 1.00 93.88 175 TRP A C 1
ATOM 1353 O O . TRP A 1 175 ? -0.882 -7.108 -13.181 1.00 93.88 175 TRP A O 1
ATOM 1363 N N . PRO A 1 176 ? -0.234 -6.040 -11.305 1.00 95.12 176 PRO A N 1
ATOM 1364 C CA . PRO A 1 176 ? 1.186 -6.123 -11.608 1.00 95.12 176 PRO A CA 1
ATOM 1365 C C . PRO A 1 176 ? 1.653 -7.583 -11.596 1.00 95.12 176 PRO A C 1
ATOM 1367 O O . PRO A 1 176 ? 1.016 -8.462 -11.021 1.00 95.12 176 PRO A O 1
ATOM 1370 N N . THR A 1 177 ? 2.779 -7.851 -12.255 1.00 93.75 177 THR A N 1
ATOM 1371 C CA . THR A 1 177 ? 3.399 -9.192 -12.234 1.00 93.75 177 THR A CA 1
ATOM 1372 C C . THR A 1 177 ? 4.471 -9.292 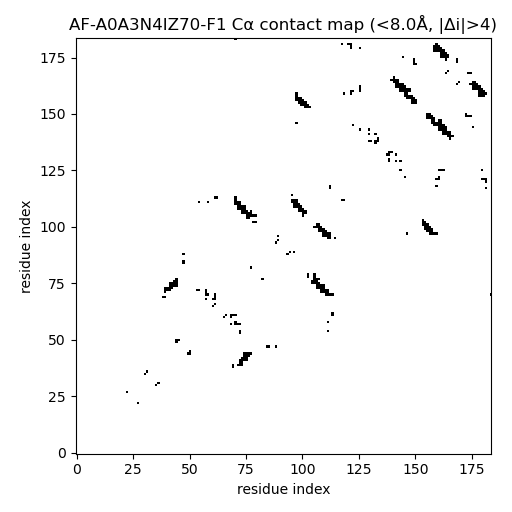-11.161 1.00 93.75 177 THR A C 1
ATOM 1374 O O . THR A 1 177 ? 4.676 -10.360 -10.598 1.00 9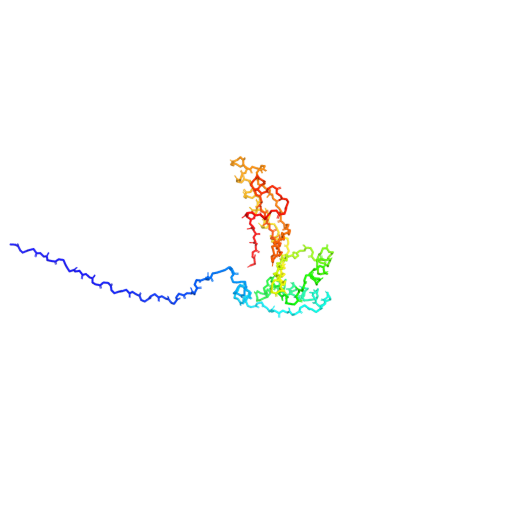3.75 177 THR A O 1
ATOM 1377 N N . LEU A 1 178 ? 5.125 -8.172 -10.856 1.00 94.75 178 LEU A N 1
ATOM 1378 C CA . LEU A 1 178 ? 6.132 -8.089 -9.816 1.00 94.75 178 LEU A CA 1
ATOM 1379 C C . LEU A 1 178 ? 5.681 -7.087 -8.758 1.00 94.75 178 LEU A C 1
ATOM 1381 O O . LEU A 1 178 ? 5.313 -5.957 -9.080 1.00 94.75 178 LEU A O 1
ATOM 1385 N N . VAL A 1 179 ? 5.733 -7.519 -7.506 1.00 95.62 179 VAL A N 1
ATOM 1386 C CA . VAL A 1 179 ? 5.479 -6.712 -6.316 1.00 95.62 179 VAL A CA 1
ATOM 1387 C C . VAL A 1 179 ? 6.741 -6.756 -5.462 1.00 95.62 179 VAL A C 1
ATOM 1389 O O .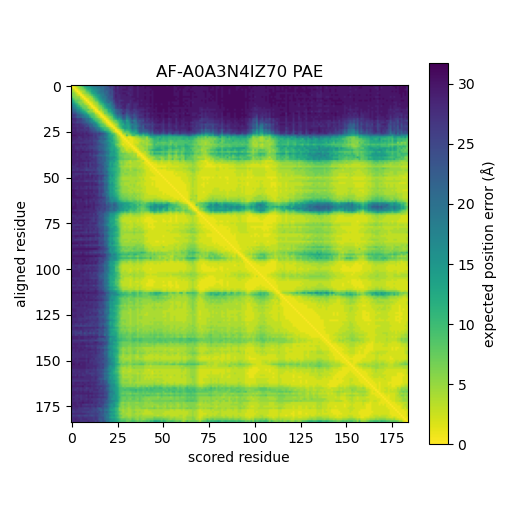 VAL A 1 179 ? 7.334 -7.819 -5.291 1.00 95.62 179 VAL A O 1
ATOM 1392 N N . ILE A 1 180 ? 7.158 -5.597 -4.972 1.00 95.75 180 ILE A N 1
ATOM 1393 C CA . ILE A 1 180 ? 8.275 -5.414 -4.053 1.00 95.75 180 ILE A CA 1
ATOM 1394 C C . ILE A 1 180 ? 7.669 -4.979 -2.724 1.00 95.75 180 ILE A C 1
ATOM 1396 O O . ILE A 1 180 ? 6.888 -4.028 -2.683 1.00 95.75 180 ILE A O 1
ATOM 1400 N N . GLU A 1 181 ? 8.039 -5.688 -1.664 1.00 93.62 181 GLU A N 1
ATOM 1401 C CA . GLU A 1 181 ? 7.676 -5.378 -0.286 1.00 93.62 181 GLU A CA 1
ATOM 1402 C C . GLU A 1 181 ? 8.966 -5.345 0.535 1.00 93.62 181 GLU A C 1
ATOM 1404 O O . GLU A 1 181 ? 9.759 -6.288 0.492 1.00 93.62 181 GLU A O 1
ATOM 1409 N N . CYS A 1 182 ? 9.184 -4.270 1.277 1.00 89.44 182 CYS A N 1
ATOM 1410 C CA . CYS A 1 182 ? 10.285 -4.124 2.214 1.00 89.44 182 CYS A CA 1
ATOM 1411 C C . CYS A 1 182 ? 9.789 -4.443 3.630 1.00 89.44 182 CYS A C 1
ATOM 1413 O O . CYS A 1 182 ? 8.728 -3.970 4.054 1.00 89.44 182 CYS A O 1
ATOM 1415 N N . GLY A 1 183 ? 10.539 -5.281 4.342 1.00 85.44 183 GLY A N 1
ATOM 1416 C CA . GLY A 1 183 ? 10.335 -5.564 5.761 1.00 85.44 183 GLY A CA 1
ATOM 1417 C C . GLY A 1 183 ? 11.134 -4.616 6.654 1.00 85.44 183 GLY A C 1
ATOM 1418 O O . GLY A 1 183 ? 11.925 -3.814 6.153 1.00 85.44 183 GLY A O 1
ATOM 1419 N N . LEU A 1 184 ? 10.910 -4.747 7.959 1.00 76.50 184 LEU A N 1
ATOM 1420 C CA . LEU A 1 184 ? 11.805 -4.262 9.006 1.00 76.50 184 LEU A CA 1
ATOM 1421 C C . LEU A 1 184 ? 12.662 -5.412 9.523 1.00 76.50 184 LEU A C 1
ATOM 1423 O O . LEU A 1 184 ? 12.133 -6.548 9.513 1.00 76.50 184 LEU A O 1
#

Radius of gyration: 23.4 Å; Cα contacts (8 Å, |Δi|>4): 234; chains: 1; bounding box: 61×81×45 Å

Nearest PDB structures (foldseek):
  3ot2-assembly1_B  TM=6.587E-01  e=3.520E-01  Trichormus variabilis ATCC 29413
  6yef-assembly1_h  TM=4.697E-01  e=1.451E+00  Staphylococcus aureus subsp. aureus NCTC 8325
  6gt5-assembly1_A  TM=4.222E-01  e=2.946E+00  Homo sapiens
  2h00-assembly3_C  TM=3.139E-01  e=4.065E+00  Homo sapiens
  2h00-assembly1_A  TM=3.982E-01  e=8.803E+00  Homo sapiens

Sequence (184 aa):
MAALSAEQMDVSPTPCAPETPLPSGPRDMHYFLSHGLEGVGYQKYRDTRSFTSAIESQADELFSGNLNSGQYAVFSLVTQTKLATIDRIRNSRLKGLRFLYLQDEETLIVKITPGPVHEVASQEFAYLIKKKAARMGLESALGLMGATTYQGIGSQKQADCALKPWLPRPRKTDWPTLVIECGL